Protein AF-A0A9E5N2N9-F1 (afdb_mono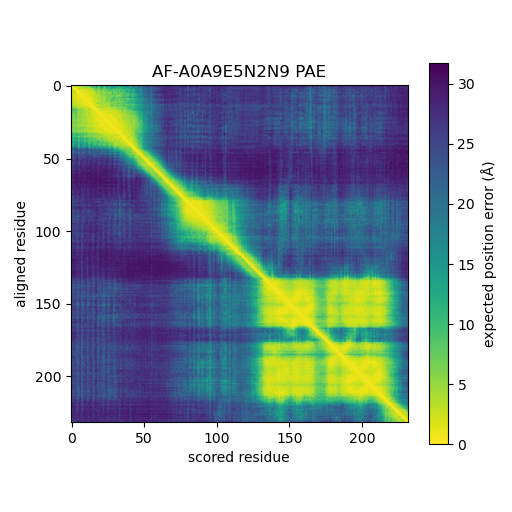mer)

Radius of gyration: 33.13 Å; Cα contacts (8 Å, |Δi|>4): 155; chains: 1; bounding box: 76×87×74 Å

Sequence (232 aa):
MHHQLYRQLTREILANRGKAAFLGMAILVAVYYWIPALGSLFSAENRPATASLDPPSVAAVAAEAGPPAATAATPAANTDWDELMNRIANDPRMRSAAMPDGRPDPFAPLDAMAQPGRMGSEKGQQEAVVTAGQVTPENLGMTLTGTLVGPRVTVVKISGRTYSFPSDETMPASRSRRKLRYQLDQGDFEFEIVSARPGCLVLARGGEEYELSVRLPTFGDHEGIHFLTGSH

Solvent-accessible surface area (backbone atoms only — not comparable to full-atom values): 15550 Å² total; per-residue (Å²): 122,71,72,60,57,56,57,51,50,56,52,52,44,68,74,36,54,70,61,44,53,54,52,52,52,53,51,52,52,50,51,62,69,42,49,69,67,52,52,57,68,73,66,52,86,80,67,83,85,80,84,79,84,80,77,87,85,75,85,81,78,91,70,89,80,69,84,78,76,79,74,73,80,73,73,81,72,82,76,57,62,68,60,52,50,53,51,54,76,67,35,77,86,68,55,79,76,83,76,65,88,90,62,83,67,92,77,59,62,68,81,79,68,71,67,90,76,87,81,78,93,78,85,79,86,74,90,68,86,78,68,91,84,70,88,48,62,62,83,72,65,54,42,38,73,43,53,48,78,44,92,62,42,27,37,38,26,46,66,88,44,79,46,78,45,69,36,64,92,78,60,66,98,85,74,66,79,48,70,47,78,45,82,49,100,91,45,81,44,70,36,27,52,75,48,79,50,83,51,34,38,33,35,31,47,97,90,43,79,45,80,42,58,44,72,71,79,69,90,73,78,67,73,78,82,76,77,79,80,78,84,128

Nearest PDB structures (foldseek):
  2x4j-assembly1_A  TM=4.459E-01  e=4.025E-01  Pyrobaculum spherical virus
  6sjl-assembly1_C  TM=1.292E-01  e=1.125E+00  Escherichia coli

pLDDT: mean 76.9, std 17.07, range [41.59, 97.5]

Secondary structure (DSSP, 8-state):
-HHHHHHHHHHHHHHTHHHHHHHHHHHHHHHHHHHHHHHHHHT-TT-------PPP-PPPP-------------------HHHHHHHHHH-GGGSPPPPPTT---TTS-GGGT------------------TT---TTTTT--EEEEEE-SSEEEEEETTEEEEEE--TT--TTS--EEEEEEETTEEEEEEEEEEETTEEEEEETTEEEEEE-----TT------------

Foldseek 3Di:
DVVVVVVVVVVVCVVCVPVVVVVVVVVVVVCVVCVVVVVVVVVPPPDPDPDDDDDDDDDDDDDDDDDPPPPPPDPDPPPPVVVVVVCLVPDPVNDDDDDPPPDDDPPPDCVVVPDDDDDDDDDDDDDDPDPPDDDACVVVVWAWQFWDQDQFKIWTAIPNDIDIDTRVPPPDQPPQQDWDWDQDPVGIDIWTFNDDDGQWTWIDDPRDIHIHGNPDPPPPPPDDPPPPPDDD

Structure (mmCIF, N/CA/C/O backbone):
data_AF-A0A9E5N2N9-F1
#
_entry.id   AF-A0A9E5N2N9-F1
#
loop_
_atom_site.group_PDB
_atom_site.id
_atom_site.type_symbol
_atom_site.label_atom_id
_atom_site.label_alt_id
_atom_site.label_comp_id
_atom_site.label_asym_id
_atom_site.label_entity_id
_atom_site.label_seq_id
_atom_site.pdbx_PDB_ins_code
_atom_site.Cartn_x
_atom_site.Cartn_y
_atom_site.Cartn_z
_atom_site.occupancy
_atom_site.B_iso_or_equiv
_atom_site.auth_seq_id
_atom_site.auth_comp_id
_atom_site.auth_asym_id
_atom_site.auth_atom_id
_atom_site.pdbx_PDB_model_num
ATOM 1 N N . MET A 1 1 ? -8.587 29.361 -10.464 1.00 58.72 1 MET A N 1
ATOM 2 C CA . MET A 1 1 ? -8.247 28.425 -9.363 1.00 58.72 1 MET A CA 1
ATOM 3 C C . MET A 1 1 ? -7.042 28.848 -8.507 1.00 58.72 1 MET A C 1
ATOM 5 O O . MET A 1 1 ? -7.037 28.521 -7.331 1.00 58.72 1 MET A O 1
ATOM 9 N N . HIS A 1 2 ? -6.075 29.639 -8.994 1.00 67.38 2 HIS A N 1
ATOM 10 C CA . HIS A 1 2 ? -4.907 30.057 -8.187 1.00 67.38 2 HIS A CA 1
ATOM 11 C C . HIS A 1 2 ? -5.211 30.975 -6.981 1.00 67.38 2 HIS A C 1
ATOM 13 O O . HIS A 1 2 ? -4.455 31.001 -6.014 1.00 67.38 2 HIS A O 1
ATOM 19 N N . HIS A 1 3 ? -6.338 31.695 -6.984 1.00 69.88 3 HIS A N 1
ATOM 20 C CA . HIS A 1 3 ? -6.620 32.703 -5.953 1.00 69.88 3 HIS A CA 1
ATOM 21 C C . HIS A 1 3 ? -7.028 32.117 -4.582 1.00 69.88 3 HIS A C 1
ATOM 23 O O . HIS A 1 3 ? -6.861 32.784 -3.557 1.00 69.88 3 HIS A O 1
ATOM 29 N N . GLN A 1 4 ? -7.539 30.878 -4.542 1.00 83.06 4 GLN A N 1
ATOM 30 C CA . GLN A 1 4 ? -7.929 30.201 -3.294 1.00 83.06 4 GLN A CA 1
ATOM 31 C C . GLN A 1 4 ? -6.715 29.645 -2.533 1.00 83.06 4 GLN A C 1
ATOM 33 O O . GLN A 1 4 ? -6.657 29.770 -1.310 1.00 83.06 4 GLN A O 1
ATOM 38 N N . LEU A 1 5 ? -5.707 29.152 -3.259 1.00 84.31 5 LEU A N 1
ATOM 39 C CA . LEU A 1 5 ? -4.432 28.692 -2.696 1.00 84.31 5 LEU A CA 1
ATOM 40 C C . LEU A 1 5 ? -3.690 29.828 -1.979 1.00 84.31 5 LEU A C 1
ATOM 42 O O . LEU A 1 5 ? -3.224 29.653 -0.857 1.00 84.31 5 LEU A O 1
ATOM 46 N N . TYR A 1 6 ? -3.664 31.027 -2.570 1.00 90.25 6 TYR A N 1
ATOM 47 C CA . TYR A 1 6 ? -3.023 32.194 -1.954 1.00 90.25 6 TYR A CA 1
ATOM 48 C C . TYR A 1 6 ? -3.677 32.601 -0.619 1.00 90.25 6 TYR A C 1
ATOM 50 O O . TYR A 1 6 ? -3.000 32.959 0.349 1.00 90.25 6 TYR A O 1
ATOM 58 N N . ARG A 1 7 ? -5.010 32.512 -0.532 1.00 89.25 7 ARG A N 1
ATOM 59 C CA . ARG A 1 7 ? -5.745 32.835 0.701 1.00 89.25 7 ARG A CA 1
ATOM 60 C C . ARG A 1 7 ? -5.541 31.790 1.797 1.00 89.25 7 ARG A C 1
ATOM 62 O O . ARG A 1 7 ? -5.495 32.154 2.968 1.00 89.25 7 ARG A O 1
ATOM 69 N N . GLN A 1 8 ? -5.401 30.516 1.437 1.00 85.62 8 GLN A N 1
ATOM 70 C CA . GLN A 1 8 ? -5.074 29.466 2.405 1.00 85.62 8 GLN A CA 1
ATOM 71 C C . GLN A 1 8 ? -3.641 29.617 2.922 1.00 85.62 8 GLN A C 1
ATOM 73 O O . GLN A 1 8 ? -3.444 29.616 4.136 1.00 85.62 8 GLN A O 1
ATOM 78 N N . LEU A 1 9 ? -2.672 29.885 2.036 1.00 81.06 9 LEU A N 1
ATOM 79 C CA . LEU A 1 9 ? -1.280 30.107 2.439 1.00 81.06 9 LEU A CA 1
ATOM 80 C C . LEU A 1 9 ? -1.141 31.277 3.417 1.00 81.06 9 LEU A C 1
ATOM 82 O O . LEU A 1 9 ? -0.489 31.154 4.449 1.00 81.06 9 LEU A O 1
ATOM 86 N N . THR A 1 10 ? -1.780 32.411 3.124 1.00 87.62 10 THR A N 1
ATOM 87 C CA . THR A 1 10 ? -1.693 33.591 4.000 1.00 87.62 10 THR A CA 1
ATOM 88 C C . THR A 1 10 ? -2.306 33.333 5.380 1.00 87.62 10 THR A C 1
ATOM 90 O O . THR A 1 10 ? -1.752 33.783 6.385 1.00 87.62 10 THR A O 1
ATOM 93 N N . ARG A 1 11 ? -3.389 32.547 5.465 1.00 90.44 11 ARG A N 1
ATOM 94 C CA . ARG A 1 11 ? -3.982 32.137 6.748 1.00 90.44 11 ARG A CA 1
ATOM 95 C C . ARG A 1 11 ? -3.069 31.210 7.547 1.00 90.44 11 ARG A C 1
ATOM 97 O O . ARG A 1 11 ? -2.923 31.402 8.751 1.00 90.44 11 ARG A O 1
ATOM 104 N N . GLU A 1 12 ? -2.437 30.240 6.896 1.00 83.00 12 GLU A N 1
ATOM 105 C CA . GLU A 1 12 ? -1.551 29.286 7.572 1.00 83.00 12 GLU A CA 1
ATOM 106 C C . GLU A 1 12 ? -0.237 29.918 8.041 1.00 83.00 12 GLU A C 1
ATOM 108 O O . GLU A 1 12 ? 0.230 29.608 9.142 1.00 83.00 12 GLU A O 1
ATOM 113 N N . ILE A 1 13 ? 0.316 30.853 7.259 1.00 83.44 13 ILE A N 1
ATOM 114 C CA . ILE A 1 13 ? 1.510 31.629 7.629 1.00 83.44 13 ILE A CA 1
ATOM 115 C C . ILE A 1 13 ? 1.231 32.476 8.878 1.00 83.44 13 ILE A C 1
ATOM 117 O O . ILE A 1 13 ? 2.059 32.528 9.788 1.00 83.44 13 ILE A O 1
ATOM 121 N N . LEU A 1 14 ? 0.048 33.097 8.963 1.00 86.19 14 LEU A N 1
ATOM 122 C CA . LEU A 1 14 ? -0.352 33.877 10.137 1.00 86.19 14 LEU A CA 1
ATOM 123 C C . LEU A 1 14 ? -0.641 33.003 11.364 1.00 86.19 14 LEU A C 1
ATOM 125 O O . LEU A 1 14 ? -0.291 33.400 12.475 1.00 86.19 14 LEU A O 1
ATOM 129 N N . ALA A 1 15 ? -1.234 31.820 11.177 1.00 92.25 15 ALA A N 1
ATOM 130 C CA . ALA A 1 15 ? -1.555 30.901 12.269 1.00 92.25 15 ALA A CA 1
ATOM 131 C C . ALA A 1 15 ? -0.309 30.254 12.906 1.00 92.25 15 ALA A C 1
ATOM 133 O O . ALA A 1 15 ? -0.339 29.894 14.078 1.00 92.25 15 ALA A O 1
ATOM 134 N N . ASN A 1 16 ? 0.798 30.123 12.163 1.00 88.00 16 ASN A N 1
ATOM 135 C CA . ASN A 1 16 ? 2.005 29.421 12.613 1.00 88.00 16 ASN A CA 1
ATOM 136 C C . ASN A 1 16 ? 3.278 30.275 12.478 1.00 88.00 16 ASN A C 1
ATOM 138 O O . ASN A 1 16 ? 4.238 29.883 11.807 1.00 88.00 16 ASN A O 1
ATOM 142 N N . ARG A 1 17 ? 3.325 31.424 13.163 1.00 87.50 17 ARG A N 1
ATOM 143 C CA . ARG A 1 17 ? 4.444 32.390 13.090 1.00 87.50 17 ARG A CA 1
ATOM 144 C C . ARG A 1 17 ? 5.832 31.776 13.325 1.00 87.50 17 ARG A C 1
ATOM 146 O O . ARG A 1 17 ? 6.776 32.129 12.625 1.00 87.50 17 ARG A O 1
ATOM 153 N N . GLY A 1 18 ? 5.956 30.825 14.255 1.00 88.44 18 GLY A N 1
ATOM 154 C CA . GLY A 1 18 ? 7.232 30.152 14.538 1.00 88.44 18 GLY A CA 1
ATOM 155 C C . GLY A 1 18 ? 7.743 29.297 13.371 1.00 88.44 18 GLY A C 1
ATOM 156 O O . GLY A 1 18 ? 8.921 29.350 13.029 1.00 88.44 18 GLY A O 1
ATOM 157 N N . LYS A 1 19 ? 6.846 28.562 12.698 1.00 82.44 19 LYS A N 1
ATOM 158 C CA . LYS A 1 19 ? 7.205 27.757 11.518 1.00 82.44 19 LYS A CA 1
ATOM 159 C C . LYS A 1 19 ? 7.547 28.647 10.327 1.00 82.44 19 LYS A C 1
ATOM 161 O O . LYS A 1 19 ? 8.480 28.334 9.599 1.00 82.44 19 LYS A O 1
ATOM 166 N N . ALA A 1 20 ? 6.833 29.760 10.156 1.00 87.75 20 ALA A N 1
ATOM 167 C CA . ALA A 1 20 ? 7.109 30.726 9.097 1.00 87.75 20 ALA A CA 1
ATOM 168 C C . ALA A 1 20 ? 8.498 31.373 9.245 1.00 87.75 20 ALA A C 1
ATOM 170 O O . ALA A 1 20 ? 9.219 31.481 8.256 1.00 87.75 20 ALA A O 1
ATOM 171 N N . ALA A 1 21 ? 8.905 31.735 10.469 1.00 91.94 21 ALA A N 1
ATOM 172 C CA . ALA A 1 21 ? 10.239 32.278 10.736 1.00 91.94 21 ALA A CA 1
ATOM 173 C C . ALA A 1 21 ? 11.350 31.274 10.389 1.00 91.94 21 ALA A C 1
ATOM 175 O O . ALA A 1 21 ? 12.309 31.620 9.700 1.00 91.94 21 ALA A O 1
ATOM 176 N N . PHE A 1 22 ? 11.183 30.012 10.796 1.00 94.12 22 PHE A N 1
ATOM 177 C CA . PHE A 1 22 ? 12.119 28.945 10.444 1.00 94.12 22 PHE A CA 1
ATOM 178 C C . PHE A 1 22 ? 12.188 28.716 8.927 1.00 94.12 22 PHE A C 1
ATOM 180 O O . PHE A 1 22 ? 13.278 28.625 8.368 1.00 94.12 22 PHE A O 1
ATOM 187 N N . LEU A 1 23 ? 11.036 28.673 8.245 1.00 91.56 23 LEU A N 1
ATOM 188 C CA . LEU A 1 23 ? 10.982 28.484 6.794 1.00 91.56 23 LEU A CA 1
ATOM 189 C C . LEU A 1 23 ? 11.671 29.636 6.049 1.00 91.56 23 LEU A C 1
ATOM 191 O O . LEU A 1 23 ? 12.433 29.396 5.117 1.00 91.56 23 LEU A O 1
ATOM 195 N N . GLY A 1 24 ? 11.439 30.877 6.484 1.00 94.56 24 GLY A N 1
ATOM 196 C CA . GLY A 1 24 ? 12.093 32.058 5.923 1.00 94.56 24 GLY A CA 1
ATOM 197 C C . GLY A 1 24 ? 13.611 32.011 6.090 1.00 94.56 24 GLY A C 1
ATOM 198 O O . GLY A 1 24 ? 14.341 32.263 5.134 1.00 94.56 24 GLY A O 1
ATOM 199 N N . MET A 1 25 ? 14.093 31.610 7.269 1.00 96.62 25 MET A N 1
ATOM 200 C CA . MET A 1 25 ? 15.526 31.446 7.522 1.00 96.62 25 MET A CA 1
ATOM 201 C C . MET A 1 25 ? 16.140 30.330 6.664 1.00 96.62 25 MET A C 1
ATOM 203 O O . MET A 1 25 ? 17.203 30.528 6.081 1.00 96.62 25 MET A O 1
ATOM 207 N N . ALA A 1 26 ? 15.456 29.191 6.521 1.00 95.06 26 ALA A N 1
ATOM 208 C CA . ALA A 1 26 ? 15.907 28.092 5.669 1.00 95.06 26 ALA A CA 1
ATOM 209 C C . ALA A 1 26 ? 16.017 28.510 4.191 1.00 95.06 26 ALA A C 1
ATOM 211 O O . ALA A 1 26 ? 17.005 28.188 3.531 1.00 95.06 26 ALA A O 1
ATOM 212 N N . ILE A 1 27 ? 15.045 29.278 3.684 1.00 96.12 27 ILE A N 1
ATOM 213 C CA . ILE A 1 27 ? 15.086 29.832 2.322 1.00 96.12 27 ILE A CA 1
ATOM 214 C C . ILE A 1 27 ? 16.268 30.792 2.164 1.00 96.12 27 ILE A C 1
ATOM 216 O O . ILE A 1 27 ? 16.970 30.731 1.159 1.00 96.12 27 ILE A O 1
ATOM 220 N N . LEU A 1 28 ? 16.524 31.649 3.152 1.00 97.50 28 LEU A N 1
ATOM 221 C CA . LEU A 1 28 ? 17.617 32.620 3.094 1.00 97.50 28 LEU A CA 1
ATOM 222 C C . LEU A 1 28 ? 18.992 31.932 3.032 1.00 97.50 28 LEU A C 1
ATOM 224 O O . LEU A 1 28 ? 19.840 32.326 2.234 1.00 97.50 28 LEU A O 1
ATOM 228 N N . VAL A 1 29 ? 19.182 30.853 3.799 1.00 96.69 29 VAL A N 1
ATOM 229 C CA . VAL A 1 29 ? 20.391 30.011 3.736 1.00 96.69 29 VAL A CA 1
ATOM 230 C C . VAL A 1 29 ? 20.514 29.316 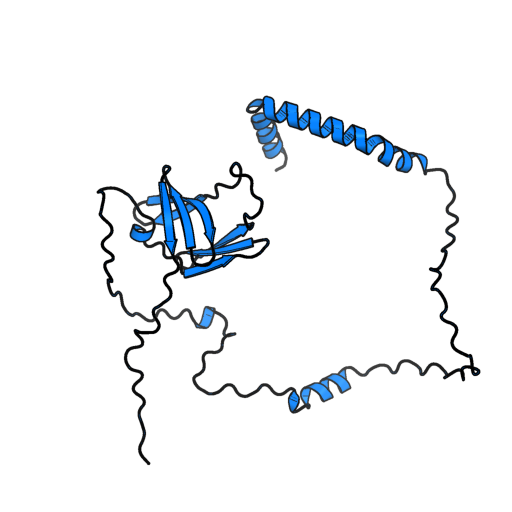2.379 1.00 96.69 29 VAL A C 1
ATOM 232 O O . VAL A 1 29 ? 21.598 29.301 1.795 1.00 96.69 29 VAL A O 1
ATOM 235 N N . ALA A 1 30 ? 19.412 28.777 1.851 1.00 95.75 30 ALA A N 1
ATOM 236 C CA . ALA A 1 30 ? 19.408 28.144 0.536 1.00 95.75 30 ALA A CA 1
ATOM 237 C C . ALA A 1 30 ? 19.800 29.141 -0.566 1.00 95.75 30 ALA A C 1
ATOM 239 O O . ALA A 1 30 ? 20.678 28.845 -1.371 1.00 95.75 30 ALA A O 1
ATOM 240 N N . VAL A 1 31 ? 19.229 30.349 -0.567 1.00 95.38 31 VAL A N 1
ATOM 241 C CA . VAL A 1 31 ? 19.593 31.403 -1.526 1.00 95.38 31 VAL A CA 1
ATOM 242 C C . VAL A 1 31 ? 21.067 31.784 -1.382 1.00 95.38 31 VAL A C 1
ATOM 244 O O . VAL A 1 31 ? 21.771 31.832 -2.386 1.00 95.38 31 VAL A O 1
ATOM 247 N N . TYR A 1 32 ? 21.563 31.985 -0.157 1.00 95.38 32 TYR A N 1
ATOM 248 C CA . TYR A 1 32 ? 22.971 32.315 0.086 1.00 95.38 32 TYR A CA 1
ATOM 249 C C . TYR A 1 32 ? 23.931 31.283 -0.520 1.00 95.38 32 TYR A C 1
ATOM 251 O O . TYR A 1 32 ? 24.899 31.652 -1.181 1.00 95.38 32 TYR A O 1
ATOM 259 N N . TYR A 1 33 ? 23.633 29.992 -0.350 1.00 94.25 33 TYR A N 1
ATOM 260 C CA . TYR A 1 33 ? 24.466 28.916 -0.887 1.00 94.25 33 TYR A CA 1
ATOM 261 C C . TYR A 1 33 ? 24.394 28.802 -2.417 1.00 94.25 33 TYR A C 1
ATOM 263 O O . TYR A 1 33 ? 25.364 28.405 -3.058 1.00 94.25 33 TYR A O 1
ATOM 271 N N . TRP A 1 34 ? 23.259 29.163 -3.019 1.00 90.94 34 TRP A N 1
ATOM 272 C CA . TRP A 1 34 ? 23.051 29.055 -4.464 1.00 90.94 34 TRP A CA 1
ATOM 273 C C . TRP A 1 34 ? 23.528 30.278 -5.263 1.00 90.94 34 TRP A C 1
ATOM 275 O O . TRP A 1 34 ? 23.790 30.145 -6.458 1.00 90.94 34 TRP A O 1
ATOM 285 N N . ILE A 1 35 ? 23.701 31.450 -4.637 1.00 90.62 35 ILE A N 1
ATOM 286 C CA . ILE A 1 35 ? 24.181 32.672 -5.315 1.00 90.62 35 ILE A CA 1
ATOM 287 C C . ILE A 1 35 ? 25.503 32.457 -6.089 1.00 90.62 35 ILE A C 1
ATOM 289 O O . ILE A 1 35 ? 25.552 32.837 -7.261 1.00 90.62 35 ILE A O 1
ATOM 293 N N . PRO A 1 36 ? 26.557 31.823 -5.531 1.00 85.75 36 PRO A N 1
ATOM 294 C CA . PRO A 1 36 ? 27.811 31.596 -6.259 1.00 85.75 36 PRO A CA 1
ATOM 295 C C . PRO A 1 36 ? 27.645 30.686 -7.482 1.00 85.75 36 PRO A C 1
ATOM 297 O O . PRO A 1 36 ? 28.278 30.911 -8.511 1.00 85.75 36 PRO A O 1
ATOM 300 N N . ALA A 1 37 ? 26.770 29.680 -7.387 1.00 84.50 37 ALA A N 1
ATOM 301 C CA . ALA A 1 37 ? 26.495 28.747 -8.477 1.00 84.50 37 ALA A CA 1
ATOM 302 C C . ALA A 1 37 ? 25.729 29.418 -9.628 1.00 84.50 37 ALA A C 1
ATOM 304 O O . ALA A 1 37 ? 25.966 29.114 -10.792 1.00 84.50 37 ALA A O 1
ATOM 305 N N . LEU A 1 38 ? 24.842 30.362 -9.309 1.00 84.62 38 LEU A N 1
ATOM 306 C CA . LEU A 1 38 ? 24.113 31.143 -10.308 1.00 84.62 38 LEU A CA 1
ATOM 307 C C . LEU A 1 38 ? 24.983 32.245 -10.932 1.00 84.62 38 LEU A C 1
ATOM 309 O O . LEU A 1 38 ? 24.795 32.582 -12.097 1.00 84.62 38 LEU A O 1
ATOM 313 N N . GLY A 1 39 ? 25.975 32.772 -10.208 1.00 81.12 39 GLY A N 1
ATOM 314 C CA . GLY A 1 39 ? 26.880 33.810 -10.714 1.00 81.12 39 GLY A CA 1
ATOM 315 C C . GLY A 1 39 ? 27.709 33.389 -11.937 1.00 81.12 39 GLY A C 1
ATOM 316 O O . GLY A 1 39 ? 28.010 34.224 -12.794 1.00 81.12 39 GLY A O 1
ATOM 317 N N . SER A 1 40 ? 28.041 32.100 -12.068 1.00 77.31 40 SER A N 1
ATOM 318 C CA . SER A 1 40 ? 28.771 31.581 -13.234 1.00 77.31 40 SER A CA 1
ATOM 319 C C . SER A 1 40 ? 27.896 31.473 -14.487 1.00 77.31 40 SER A C 1
ATOM 321 O O . SER A 1 40 ? 28.399 31.680 -15.590 1.00 77.31 40 SER A O 1
ATOM 323 N N . LEU A 1 41 ? 26.591 31.227 -14.326 1.00 77.50 41 LEU A N 1
ATOM 324 C CA . LEU A 1 41 ? 25.630 31.141 -15.431 1.00 77.50 41 LEU A CA 1
ATOM 325 C C . LEU A 1 41 ? 25.395 32.503 -16.093 1.00 77.50 41 LEU A C 1
ATOM 327 O O . LEU A 1 41 ? 25.310 32.577 -17.313 1.00 77.50 41 LEU A O 1
ATOM 331 N N . PHE A 1 42 ? 25.373 33.587 -15.313 1.00 75.38 42 PHE A N 1
ATOM 332 C CA . PHE A 1 42 ? 25.220 34.945 -15.852 1.00 75.38 42 PHE A CA 1
ATOM 333 C C . PHE A 1 42 ? 26.544 35.585 -16.306 1.00 75.38 42 PHE A C 1
ATOM 335 O O . PHE A 1 42 ? 26.527 36.599 -16.996 1.00 75.38 42 PHE A O 1
ATOM 342 N N . SER A 1 43 ? 27.699 34.994 -15.970 1.00 67.50 43 SER A N 1
ATOM 343 C CA . SER A 1 43 ? 29.017 35.464 -16.438 1.00 67.50 43 SER A CA 1
ATOM 344 C C . SER A 1 43 ? 29.439 34.862 -17.789 1.00 67.50 43 SER A C 1
ATOM 346 O O . SER A 1 43 ? 30.505 35.198 -18.306 1.00 67.50 43 SER A O 1
ATOM 348 N N . ALA A 1 44 ? 28.637 33.963 -18.371 1.00 58.94 44 ALA A N 1
ATOM 349 C CA . ALA A 1 44 ? 29.010 33.185 -19.554 1.00 58.94 44 ALA A CA 1
ATOM 350 C C . ALA A 1 44 ? 28.662 33.834 -20.910 1.00 58.94 44 ALA A C 1
ATOM 352 O O . ALA A 1 44 ? 28.992 33.266 -21.949 1.00 58.94 44 ALA A O 1
ATOM 353 N N . GLU A 1 45 ? 28.060 35.026 -20.941 1.00 59.84 45 GLU A N 1
ATOM 354 C CA . GLU A 1 45 ? 27.511 35.620 -22.175 1.00 59.84 45 GLU A CA 1
ATOM 355 C C . GLU A 1 45 ? 28.558 36.146 -23.185 1.00 59.84 45 GLU A C 1
ATOM 357 O O . GLU A 1 45 ? 28.196 36.740 -24.191 1.00 59.84 45 GLU A O 1
ATOM 362 N N . ASN A 1 46 ? 29.863 35.921 -22.983 1.00 60.00 46 ASN A N 1
ATOM 363 C CA . ASN A 1 46 ? 30.895 36.379 -23.931 1.00 60.00 46 ASN A CA 1
ATOM 364 C C . ASN A 1 46 ? 32.015 35.369 -24.227 1.00 60.00 46 ASN A C 1
ATOM 366 O O . ASN A 1 46 ? 33.094 35.764 -24.675 1.00 60.00 46 ASN A O 1
ATOM 370 N N . ARG A 1 47 ? 31.805 34.062 -24.013 1.00 54.69 47 ARG A N 1
ATOM 371 C CA . ARG A 1 47 ? 32.825 33.058 -24.364 1.00 54.69 47 ARG A CA 1
ATOM 372 C C . ARG A 1 47 ? 32.455 32.325 -25.664 1.00 54.69 47 ARG A C 1
ATOM 374 O O . ARG A 1 47 ? 31.532 31.514 -25.637 1.00 54.69 47 ARG A O 1
ATOM 381 N N . PRO A 1 48 ? 33.142 32.577 -26.799 1.00 59.22 48 PRO A N 1
ATOM 382 C CA . PRO A 1 48 ? 32.886 31.842 -28.033 1.00 59.22 48 PRO A CA 1
ATOM 383 C C . PRO A 1 48 ? 33.184 30.352 -27.825 1.00 59.22 48 PRO A C 1
ATOM 385 O O . PRO A 1 48 ? 34.237 29.977 -27.307 1.00 59.22 48 PRO A O 1
ATOM 388 N N . ALA A 1 49 ? 32.220 29.513 -28.197 1.00 57.69 49 ALA A N 1
ATOM 389 C CA . ALA A 1 49 ? 32.253 28.072 -28.011 1.00 57.69 49 ALA A CA 1
ATOM 390 C C . ALA A 1 49 ? 33.213 27.400 -29.007 1.00 57.69 49 ALA A C 1
ATOM 392 O O . ALA A 1 49 ? 32.841 27.093 -30.136 1.00 57.69 49 ALA A O 1
ATOM 393 N N . THR A 1 50 ? 34.443 27.123 -28.580 1.00 55.59 50 THR A N 1
ATOM 394 C CA . THR A 1 50 ? 35.302 26.109 -29.202 1.00 55.59 50 THR A CA 1
ATOM 395 C C . THR A 1 50 ? 35.165 24.805 -28.420 1.00 55.59 50 THR A C 1
ATOM 397 O O . THR A 1 50 ? 35.818 24.587 -27.402 1.00 55.59 50 THR A O 1
ATOM 400 N N . ALA A 1 51 ? 34.259 23.942 -28.878 1.00 54.81 51 ALA A N 1
ATOM 401 C CA . ALA A 1 51 ? 34.088 22.594 -28.352 1.00 54.81 51 ALA A CA 1
ATOM 402 C C . ALA A 1 51 ? 35.152 21.660 -28.955 1.00 54.81 51 ALA A C 1
ATOM 404 O O . ALA A 1 51 ? 34.978 21.157 -30.062 1.00 54.81 51 ALA A O 1
ATOM 405 N N . SER A 1 52 ? 36.243 21.417 -28.225 1.00 53.66 52 SER A N 1
ATOM 406 C CA . SER A 1 52 ? 37.077 20.232 -28.450 1.00 53.66 52 SER A CA 1
ATOM 407 C C . SER A 1 52 ? 36.506 19.083 -27.625 1.00 53.66 52 SER A C 1
ATOM 409 O O . SER A 1 52 ? 36.573 19.096 -26.398 1.00 53.66 52 SER A O 1
ATOM 411 N N . LEU A 1 53 ? 35.900 18.115 -28.312 1.00 54.66 53 LEU A N 1
ATOM 412 C CA . LEU A 1 53 ? 35.530 16.818 -27.754 1.00 54.66 53 LEU A CA 1
ATOM 413 C C . LEU A 1 53 ? 36.806 15.993 -27.579 1.00 54.66 53 LEU A C 1
ATOM 415 O O . LEU A 1 53 ? 37.362 15.501 -28.558 1.00 54.66 53 LEU A O 1
ATOM 419 N N . ASP A 1 54 ? 37.262 15.868 -26.338 1.00 53.78 54 ASP A N 1
ATOM 420 C CA . ASP A 1 54 ? 38.343 14.959 -25.963 1.00 53.78 54 ASP A CA 1
ATOM 421 C C . ASP A 1 54 ? 37.749 13.541 -25.806 1.00 53.78 54 ASP A C 1
ATOM 423 O O . ASP A 1 54 ? 36.836 13.354 -24.991 1.00 53.78 54 ASP A O 1
ATOM 427 N N . PRO A 1 55 ? 38.163 12.539 -26.603 1.00 62.47 55 PRO A N 1
ATOM 428 C CA . PRO A 1 55 ? 37.665 11.176 -26.458 1.00 62.47 55 PRO A CA 1
ATOM 429 C C . PRO A 1 55 ? 38.271 10.489 -25.218 1.00 62.47 55 PRO A C 1
ATOM 431 O O . PRO A 1 55 ? 39.425 10.739 -24.863 1.00 62.47 55 PRO A O 1
ATOM 434 N N . PRO A 1 56 ? 37.529 9.582 -24.553 1.00 62.28 56 PRO A N 1
ATOM 435 C CA . PRO A 1 56 ? 38.020 8.879 -23.375 1.00 62.28 56 PRO A CA 1
ATOM 436 C C . PRO A 1 56 ? 39.193 7.951 -23.726 1.00 62.28 56 PRO A C 1
ATOM 438 O O . PRO A 1 56 ? 39.069 7.026 -24.530 1.00 62.28 56 PRO A O 1
ATOM 441 N N . SER A 1 57 ? 40.329 8.196 -23.073 1.00 59.03 57 SER A N 1
ATOM 442 C CA . SER A 1 57 ? 41.521 7.348 -23.083 1.00 59.03 57 SER A CA 1
ATOM 443 C C . SER A 1 57 ? 41.225 6.016 -22.385 1.00 59.03 57 SER A C 1
ATOM 445 O O . SER A 1 57 ? 41.173 5.933 -21.157 1.00 59.03 57 SER A O 1
ATOM 447 N N . VAL A 1 58 ? 40.992 4.967 -23.173 1.00 57.28 58 VAL A N 1
ATOM 448 C CA . VAL A 1 58 ? 40.986 3.579 -22.700 1.00 57.28 58 VAL A CA 1
ATOM 449 C C . VAL A 1 58 ? 42.416 3.045 -22.720 1.00 57.28 58 VAL A C 1
ATOM 451 O O . VAL A 1 58 ? 43.074 3.017 -23.758 1.00 57.28 58 VAL A O 1
ATOM 454 N N . ALA A 1 59 ? 42.902 2.640 -21.547 1.00 54.97 59 ALA A N 1
ATOM 455 C CA . ALA A 1 59 ? 44.220 2.052 -21.360 1.00 54.97 59 ALA A CA 1
ATOM 456 C C . ALA A 1 59 ? 44.360 0.755 -22.176 1.00 54.97 59 ALA A C 1
ATOM 458 O O . ALA A 1 59 ? 43.613 -0.206 -21.985 1.00 54.97 59 ALA A O 1
ATOM 459 N N . ALA A 1 60 ? 45.331 0.746 -23.088 1.00 50.78 60 ALA A N 1
ATOM 460 C CA . ALA A 1 60 ? 45.670 -0.386 -23.933 1.00 50.78 60 ALA A CA 1
ATOM 461 C C . ALA A 1 60 ? 46.392 -1.478 -23.127 1.00 50.78 60 ALA A C 1
ATOM 463 O O . ALA A 1 60 ? 47.486 -1.262 -22.604 1.00 50.78 60 AL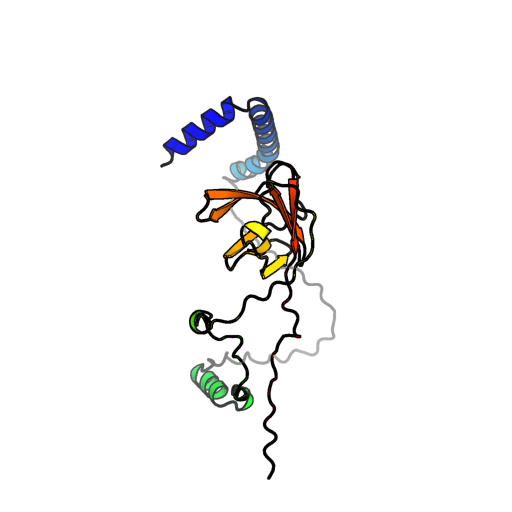A A O 1
ATOM 464 N N . VAL A 1 61 ? 45.799 -2.671 -23.074 1.00 57.00 61 VAL A N 1
ATOM 465 C CA . VAL A 1 61 ? 46.516 -3.913 -22.765 1.00 57.00 61 VAL A CA 1
ATOM 466 C C . VAL A 1 61 ? 47.170 -4.374 -24.065 1.00 57.00 61 VAL A C 1
ATOM 468 O O . VAL A 1 61 ? 46.485 -4.631 -25.053 1.00 57.00 61 VAL A O 1
ATOM 471 N N . ALA A 1 62 ? 48.500 -4.423 -24.075 1.00 54.19 62 ALA A N 1
ATOM 472 C CA . ALA A 1 62 ? 49.287 -4.885 -25.209 1.00 54.19 62 ALA A CA 1
ATOM 473 C C . ALA A 1 62 ? 49.076 -6.393 -25.420 1.00 54.19 62 ALA A C 1
ATOM 475 O O . ALA A 1 62 ? 49.578 -7.209 -24.649 1.00 54.19 62 ALA A O 1
ATOM 476 N N . ALA A 1 63 ? 48.335 -6.746 -26.470 1.00 53.00 63 ALA A N 1
ATOM 477 C CA . ALA A 1 63 ? 48.327 -8.076 -27.059 1.00 53.00 63 ALA A CA 1
ATOM 478 C C . ALA A 1 63 ? 48.913 -7.981 -28.474 1.00 53.00 63 ALA A C 1
ATOM 480 O O . ALA A 1 63 ? 48.563 -7.101 -29.260 1.00 53.00 63 ALA A O 1
ATOM 481 N N . GLU A 1 64 ? 49.862 -8.870 -28.728 1.00 52.19 64 GLU A N 1
ATOM 482 C CA . GLU A 1 64 ? 50.710 -9.004 -29.906 1.00 52.19 64 GLU A CA 1
ATOM 483 C C . GLU A 1 64 ? 49.897 -9.008 -31.213 1.00 52.19 64 GLU A C 1
ATOM 485 O O . GLU A 1 64 ? 49.057 -9.874 -31.461 1.00 52.19 64 GLU A O 1
ATOM 490 N N . ALA A 1 65 ? 50.127 -7.981 -32.033 1.00 46.12 65 ALA A N 1
ATOM 491 C CA . ALA A 1 65 ? 49.413 -7.726 -33.273 1.00 46.12 65 ALA A CA 1
ATOM 492 C C . ALA A 1 65 ? 49.998 -8.556 -34.427 1.00 46.12 65 ALA A C 1
ATOM 494 O O . ALA A 1 65 ? 50.977 -8.164 -35.061 1.00 46.12 65 ALA A O 1
ATOM 495 N N . GLY A 1 66 ? 49.347 -9.674 -34.752 1.00 65.69 66 GLY A N 1
ATOM 496 C CA . GLY A 1 66 ? 49.279 -10.117 -36.145 1.00 65.69 66 GLY A CA 1
ATOM 497 C C . GLY A 1 66 ? 48.427 -9.119 -36.946 1.00 65.69 66 GLY A C 1
ATOM 498 O O . GLY A 1 66 ? 47.484 -8.558 -36.379 1.00 65.69 66 GLY A O 1
ATOM 499 N N . PRO A 1 67 ? 48.736 -8.844 -38.228 1.00 60.62 67 PRO A N 1
ATOM 500 C CA . PRO A 1 67 ? 47.990 -7.871 -39.020 1.00 60.62 67 PRO A CA 1
ATOM 501 C C . PRO A 1 67 ? 46.503 -8.259 -39.034 1.00 60.62 67 PRO A C 1
ATOM 503 O O . PRO A 1 67 ? 46.180 -9.372 -39.460 1.00 60.62 67 PRO A O 1
ATOM 506 N N . PRO A 1 68 ? 45.590 -7.390 -38.560 1.00 59.62 68 PRO A N 1
ATOM 507 C CA . PRO A 1 68 ? 44.171 -7.683 -38.614 1.00 59.62 68 PRO A CA 1
ATOM 508 C C . PRO A 1 68 ? 43.777 -7.730 -40.087 1.00 59.62 68 PRO A C 1
ATOM 510 O O . PRO A 1 68 ? 43.793 -6.714 -40.783 1.00 59.62 68 PRO A O 1
ATOM 513 N N . ALA A 1 69 ? 43.457 -8.927 -40.578 1.00 62.75 69 ALA A N 1
ATOM 514 C CA . ALA A 1 69 ? 42.767 -9.071 -41.844 1.00 62.75 69 ALA A CA 1
ATOM 515 C C . ALA A 1 69 ? 41.493 -8.229 -41.737 1.00 62.75 69 ALA A C 1
ATOM 517 O O . ALA A 1 69 ? 40.641 -8.491 -40.889 1.00 62.75 69 ALA A O 1
ATOM 518 N N . ALA A 1 70 ? 41.417 -7.168 -42.539 1.00 56.75 70 ALA A N 1
ATOM 519 C CA . ALA A 1 70 ? 40.258 -6.302 -42.624 1.00 56.75 70 ALA A CA 1
ATOM 520 C C . ALA A 1 70 ? 39.085 -7.135 -43.151 1.00 56.75 70 ALA A C 1
ATOM 522 O O . ALA A 1 70 ? 38.890 -7.270 -44.358 1.00 56.75 70 ALA A O 1
ATOM 523 N N . THR A 1 71 ? 38.336 -7.750 -42.239 1.00 62.22 71 THR A N 1
ATOM 524 C CA . THR A 1 71 ? 37.075 -8.407 -42.551 1.00 62.22 71 THR A CA 1
ATOM 525 C C . THR A 1 71 ? 36.149 -7.306 -43.039 1.00 62.22 71 THR A C 1
ATOM 527 O O . THR A 1 71 ? 35.718 -6.458 -42.257 1.00 62.22 71 THR A O 1
ATOM 530 N N . ALA A 1 72 ? 35.935 -7.255 -44.355 1.00 64.88 72 ALA A N 1
ATOM 531 C CA . ALA A 1 72 ? 35.024 -6.316 -44.983 1.00 64.88 72 ALA A CA 1
ATOM 532 C C . ALA A 1 72 ? 33.701 -6.330 -44.211 1.00 64.88 72 ALA A C 1
ATOM 534 O O . ALA A 1 72 ? 33.139 -7.399 -43.971 1.00 64.88 72 ALA A O 1
ATOM 535 N N . ALA A 1 73 ? 33.255 -5.152 -43.773 1.00 62.81 73 ALA A N 1
ATOM 536 C CA . ALA A 1 73 ? 32.010 -4.991 -43.044 1.00 62.81 73 ALA A CA 1
ATOM 537 C C . ALA A 1 73 ? 30.871 -5.567 -43.892 1.00 62.81 73 ALA A C 1
ATOM 539 O O . ALA A 1 73 ? 30.474 -4.978 -44.899 1.00 62.81 73 ALA A O 1
ATOM 540 N N . THR A 1 74 ? 30.387 -6.748 -43.507 1.00 69.25 74 THR A N 1
ATOM 541 C CA . THR A 1 74 ? 29.211 -7.362 -44.114 1.00 69.25 74 THR A CA 1
ATOM 542 C C . THR A 1 74 ? 28.068 -6.358 -43.979 1.00 69.25 74 THR A C 1
ATOM 544 O O . THR A 1 74 ? 27.794 -5.925 -42.854 1.00 69.25 74 THR A O 1
ATOM 547 N N . PRO A 1 75 ? 27.428 -5.932 -45.083 1.00 66.06 75 PRO A N 1
ATOM 548 C CA . PRO A 1 75 ? 26.316 -4.998 -45.003 1.00 66.06 75 PRO A CA 1
ATOM 549 C C . PRO A 1 75 ? 25.254 -5.596 -44.083 1.00 66.06 75 PRO A C 1
ATOM 551 O O . PRO A 1 75 ? 24.941 -6.782 -44.194 1.00 66.06 75 PRO A O 1
ATOM 554 N N . ALA A 1 76 ? 24.753 -4.787 -43.147 1.00 67.38 76 ALA A N 1
ATOM 555 C CA . ALA A 1 76 ? 23.693 -5.185 -42.235 1.00 67.38 76 ALA A CA 1
ATOM 556 C C . ALA A 1 76 ? 22.517 -5.700 -43.071 1.00 67.38 76 ALA A C 1
ATOM 558 O O . ALA A 1 76 ? 21.846 -4.924 -43.753 1.00 67.38 76 ALA A O 1
ATOM 559 N N . ALA A 1 77 ? 22.336 -7.022 -43.086 1.00 74.38 77 ALA A N 1
ATOM 560 C CA . ALA A 1 77 ? 21.213 -7.642 -43.756 1.00 74.38 77 ALA A CA 1
ATOM 561 C C . ALA A 1 77 ? 19.952 -7.037 -43.144 1.00 74.38 77 ALA A C 1
ATOM 563 O O . ALA A 1 77 ? 19.799 -7.024 -41.922 1.00 74.38 77 ALA A O 1
ATOM 564 N N . ASN A 1 78 ? 19.097 -6.473 -43.992 1.00 78.06 78 ASN A N 1
ATOM 565 C CA . ASN A 1 78 ? 17.801 -5.975 -43.571 1.00 78.06 78 ASN A CA 1
ATOM 566 C C . ASN A 1 78 ? 17.049 -7.185 -43.009 1.00 78.06 78 ASN A C 1
ATOM 568 O O . ASN A 1 78 ? 16.678 -8.079 -43.768 1.00 78.06 78 ASN A O 1
ATOM 572 N N . THR A 1 79 ? 16.943 -7.278 -41.684 1.00 81.12 79 THR A N 1
ATOM 573 C CA . THR A 1 79 ? 16.272 -8.404 -41.040 1.00 81.12 79 THR A CA 1
ATOM 574 C C . THR A 1 79 ? 14.809 -8.355 -41.441 1.00 81.12 79 THR A C 1
ATOM 576 O O . THR A 1 79 ? 14.095 -7.422 -41.073 1.00 81.12 79 THR A O 1
ATOM 579 N N . ASP A 1 80 ? 14.380 -9.350 -42.210 1.00 91.50 80 ASP A N 1
ATOM 580 C CA . ASP A 1 80 ? 12.986 -9.515 -42.580 1.00 91.50 80 ASP A CA 1
ATOM 581 C C . ASP A 1 80 ? 12.199 -9.961 -41.340 1.00 91.50 80 ASP A C 1
ATOM 583 O O . ASP A 1 80 ? 12.252 -11.115 -40.900 1.00 91.50 80 ASP A O 1
ATOM 587 N N . TRP A 1 81 ? 11.529 -8.995 -40.714 1.00 91.50 81 TRP A N 1
ATOM 588 C CA . TRP A 1 81 ? 10.736 -9.219 -39.511 1.00 91.50 81 TRP A CA 1
ATOM 589 C C . TRP A 1 81 ? 9.597 -10.211 -39.750 1.00 91.50 81 TRP A C 1
ATOM 591 O O . TRP A 1 81 ? 9.242 -10.937 -38.818 1.00 91.50 81 TRP A O 1
ATOM 601 N N . ASP A 1 82 ? 9.077 -10.306 -40.977 1.00 94.38 82 ASP A N 1
ATOM 602 C CA . ASP A 1 82 ? 8.003 -11.240 -41.312 1.00 94.38 82 ASP A CA 1
ATOM 603 C C . ASP A 1 82 ? 8.516 -12.687 -41.298 1.00 94.38 82 ASP A C 1
ATOM 605 O O . ASP A 1 82 ? 7.849 -13.593 -40.787 1.00 94.38 82 ASP A O 1
ATOM 609 N N . GLU A 1 83 ? 9.747 -12.916 -41.767 1.00 94.38 83 GLU A N 1
ATOM 610 C CA . GLU A 1 83 ? 10.389 -14.230 -41.680 1.00 94.38 83 GLU A CA 1
ATOM 611 C C . GLU A 1 83 ? 10.673 -14.619 -40.220 1.00 94.38 83 GLU A C 1
ATOM 613 O O . GLU A 1 83 ? 10.437 -15.763 -39.817 1.00 94.38 83 GLU A O 1
ATOM 618 N N . LEU A 1 84 ? 11.119 -13.667 -39.393 1.00 93.88 84 LEU A N 1
ATOM 619 C CA . LEU A 1 84 ? 11.354 -13.907 -37.968 1.00 93.88 84 LEU A CA 1
ATOM 620 C C . LEU A 1 84 ? 10.056 -14.257 -37.228 1.00 93.88 84 LEU A C 1
ATOM 622 O O . LEU A 1 84 ? 10.037 -15.207 -36.445 1.00 93.88 84 LEU A O 1
ATOM 626 N N . MET A 1 85 ? 8.966 -13.532 -37.493 1.00 95.25 85 MET A N 1
ATO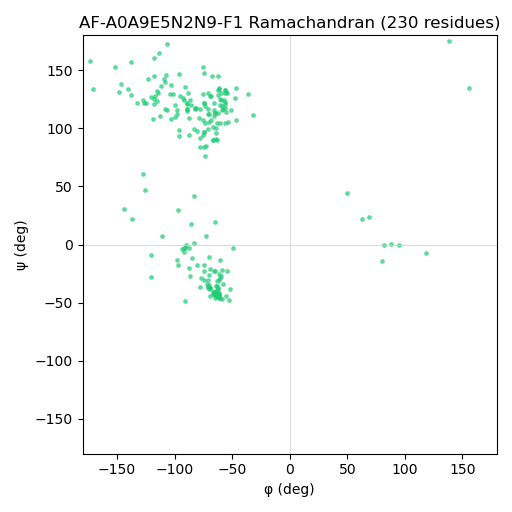M 627 C CA . MET A 1 85 ? 7.665 -13.808 -36.877 1.00 95.25 85 MET A CA 1
ATOM 628 C C . MET A 1 85 ? 7.123 -15.172 -37.298 1.00 95.25 85 MET A C 1
ATOM 630 O O . MET A 1 85 ? 6.644 -15.925 -36.450 1.00 95.25 85 MET A O 1
ATOM 634 N N . ASN A 1 86 ? 7.288 -15.550 -38.569 1.00 96.12 86 ASN A N 1
ATOM 635 C CA . ASN A 1 86 ? 6.949 -16.894 -39.031 1.00 96.12 86 ASN A CA 1
ATOM 636 C C . ASN A 1 86 ? 7.792 -17.976 -38.343 1.00 96.12 86 ASN A C 1
ATOM 638 O O . ASN A 1 86 ? 7.262 -19.037 -38.013 1.00 96.12 86 ASN A O 1
ATOM 642 N N . ARG A 1 87 ? 9.080 -17.730 -38.072 1.00 94.69 87 ARG A N 1
ATOM 643 C CA . ARG A 1 87 ? 9.913 -18.671 -37.303 1.00 94.69 87 ARG A CA 1
ATOM 644 C C . ARG A 1 87 ? 9.435 -18.811 -35.858 1.00 94.69 87 ARG A C 1
ATOM 646 O O . ARG A 1 87 ? 9.348 -19.935 -35.380 1.00 94.69 87 ARG A O 1
ATOM 653 N N . ILE A 1 88 ? 9.076 -17.710 -35.193 1.00 94.81 88 ILE A N 1
ATOM 654 C CA . ILE A 1 88 ? 8.563 -17.732 -33.811 1.00 94.81 88 ILE A CA 1
ATOM 655 C C . ILE A 1 88 ? 7.214 -18.460 -33.743 1.00 94.81 88 ILE A C 1
ATOM 657 O O . ILE A 1 88 ? 7.027 -19.323 -32.889 1.00 94.81 88 ILE A O 1
ATOM 661 N N . ALA A 1 89 ? 6.291 -18.160 -34.661 1.00 95.31 89 ALA A N 1
ATOM 662 C CA . ALA A 1 89 ? 4.962 -18.770 -34.691 1.00 95.31 89 ALA A CA 1
ATOM 663 C C . ALA A 1 89 ? 5.006 -20.289 -34.934 1.00 95.31 89 ALA A C 1
ATOM 665 O O . ALA A 1 89 ? 4.156 -21.028 -34.433 1.00 95.31 89 ALA A O 1
ATOM 666 N N . ASN A 1 90 ? 6.003 -20.757 -35.688 1.00 95.75 90 ASN A N 1
ATOM 667 C CA . ASN A 1 90 ? 6.174 -22.171 -36.007 1.00 95.75 90 ASN A CA 1
ATOM 668 C C . ASN A 1 90 ? 7.110 -22.919 -35.043 1.00 95.75 90 ASN A C 1
ATOM 670 O O . ASN A 1 90 ? 7.237 -24.137 -35.177 1.00 95.75 90 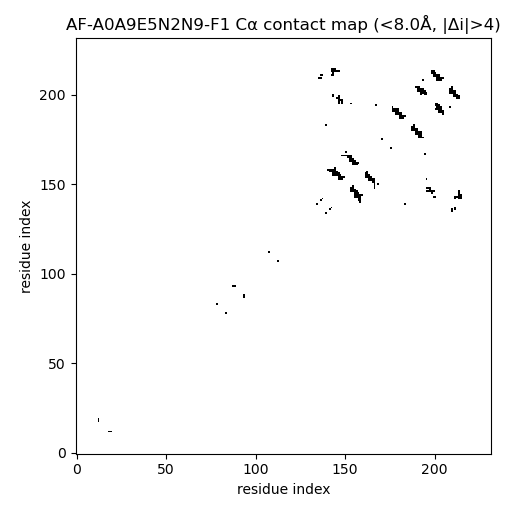ASN A O 1
ATOM 674 N N . ASP A 1 91 ? 7.742 -22.248 -34.073 1.00 96.69 91 ASP A N 1
ATOM 675 C CA . ASP A 1 91 ? 8.624 -22.907 -33.106 1.00 96.69 91 ASP A CA 1
ATOM 676 C C . ASP A 1 91 ? 7.800 -23.768 -32.120 1.00 96.69 91 ASP A C 1
ATOM 678 O O . ASP A 1 91 ? 7.015 -23.233 -31.327 1.00 96.69 91 ASP A O 1
ATOM 682 N N . PRO A 1 92 ? 7.978 -25.106 -32.097 1.00 94.00 92 PRO A N 1
ATOM 683 C CA . PRO A 1 92 ? 7.268 -25.984 -31.169 1.00 94.00 92 PRO A CA 1
ATOM 684 C C . PRO A 1 92 ? 7.534 -25.650 -29.699 1.00 94.00 92 PRO A C 1
ATOM 686 O O . PRO A 1 92 ? 6.681 -25.911 -28.853 1.00 94.00 92 PRO A O 1
ATOM 689 N N . ARG A 1 93 ? 8.699 -25.068 -29.385 1.00 92.81 93 ARG A N 1
ATOM 690 C CA . ARG A 1 93 ? 9.086 -24.676 -28.021 1.00 92.81 93 ARG A CA 1
ATOM 691 C C . ARG A 1 93 ? 8.359 -23.426 -27.540 1.00 92.81 93 ARG A C 1
ATOM 693 O O . ARG A 1 93 ? 8.329 -23.178 -26.339 1.00 92.81 93 ARG A O 1
ATOM 700 N N . MET A 1 94 ? 7.778 -22.654 -28.457 1.00 92.12 94 MET A N 1
ATOM 701 C CA . MET A 1 94 ? 6.995 -21.460 -28.139 1.00 92.12 94 MET A CA 1
ATOM 702 C C . MET A 1 94 ? 5.505 -21.759 -27.949 1.00 92.12 94 MET A C 1
ATOM 704 O O . MET A 1 94 ? 4.744 -20.863 -27.585 1.00 92.12 94 MET A O 1
ATOM 708 N N . ARG A 1 95 ? 5.069 -23.013 -28.140 1.00 90.38 95 ARG A N 1
ATOM 709 C CA . ARG A 1 95 ? 3.690 -23.412 -27.845 1.00 90.38 95 ARG A CA 1
ATOM 710 C C . ARG A 1 95 ? 3.452 -23.408 -26.339 1.00 90.38 95 ARG A C 1
ATOM 712 O O . ARG A 1 95 ? 4.183 -24.045 -25.582 1.00 90.38 95 ARG A O 1
ATOM 719 N N . SER A 1 96 ? 2.402 -22.713 -25.911 1.00 85.19 96 SER A N 1
ATOM 720 C CA . SER A 1 96 ? 1.934 -22.737 -24.528 1.00 85.19 96 SER A CA 1
ATOM 721 C C . SER A 1 96 ? 1.633 -24.177 -24.112 1.00 85.19 96 SER A C 1
ATOM 723 O O . SER A 1 96 ? 0.978 -24.917 -24.849 1.00 85.19 96 SER A O 1
ATOM 725 N N . ALA A 1 97 ? 2.111 -24.587 -22.939 1.00 85.94 97 ALA A N 1
ATOM 726 C CA . ALA A 1 97 ? 1.728 -25.874 -22.380 1.00 85.94 97 ALA A CA 1
ATOM 727 C C . ALA A 1 97 ? 0.210 -25.888 -22.147 1.00 85.94 97 ALA A C 1
ATOM 729 O O . ALA A 1 97 ? -0.341 -24.920 -21.618 1.00 85.94 97 ALA A O 1
ATOM 730 N N . ALA A 1 98 ? -0.459 -26.975 -22.541 1.00 85.44 98 ALA A N 1
ATOM 731 C CA . ALA A 1 98 ? -1.867 -27.162 -22.218 1.00 85.44 98 ALA A CA 1
ATOM 732 C C . ALA A 1 98 ? -2.021 -27.156 -20.693 1.00 85.44 98 ALA A C 1
ATOM 734 O O . ALA A 1 98 ? -1.346 -27.910 -19.986 1.00 85.44 98 ALA A O 1
ATOM 735 N N . MET A 1 99 ? -2.870 -26.266 -20.184 1.00 81.06 99 MET A N 1
ATOM 736 C CA . MET A 1 99 ? -3.168 -26.224 -18.762 1.00 81.06 99 MET A CA 1
ATOM 737 C C . MET A 1 99 ? -4.021 -27.454 -18.422 1.00 81.06 99 MET A C 1
ATOM 739 O O . MET A 1 99 ? -4.976 -27.724 -19.147 1.00 81.06 99 MET A O 1
ATOM 743 N N . PRO A 1 100 ? -3.676 -28.236 -17.385 1.00 82.88 100 PRO A N 1
ATOM 744 C CA . PRO A 1 100 ? -4.475 -29.392 -17.002 1.00 82.88 100 PRO A CA 1
ATOM 745 C C . PRO A 1 100 ? -5.884 -28.949 -16.596 1.00 82.88 100 PRO A C 1
ATOM 747 O O . PRO A 1 100 ? -6.038 -27.991 -15.829 1.00 82.88 100 PRO A O 1
ATOM 750 N N . ASP A 1 101 ? -6.890 -29.661 -17.103 1.00 84.38 101 ASP A N 1
ATOM 751 C CA . ASP A 1 101 ? -8.294 -29.406 -16.793 1.00 84.38 101 ASP A CA 1
ATOM 752 C C . ASP A 1 101 ? -8.513 -29.422 -15.271 1.00 84.38 101 ASP A C 1
ATOM 754 O O . ASP A 1 101 ? -8.060 -30.324 -14.564 1.00 84.38 101 ASP A O 1
ATOM 758 N N . GLY A 1 102 ? -9.184 -28.392 -14.750 1.00 80.44 102 GLY A N 1
ATOM 759 C CA . GLY A 1 102 ? -9.518 -28.274 -13.326 1.00 80.44 102 GLY A CA 1
ATOM 760 C C . GLY A 1 102 ? -8.540 -27.465 -12.466 1.00 80.44 102 GLY A C 1
ATOM 761 O O . GLY A 1 102 ? -8.806 -27.284 -11.277 1.00 80.44 102 GLY A O 1
ATOM 762 N N . ARG A 1 103 ? -7.443 -26.924 -13.020 1.00 78.94 103 ARG A N 1
ATOM 763 C CA . ARG A 1 103 ? -6.600 -25.962 -12.286 1.00 78.94 103 ARG A CA 1
ATOM 764 C C . ARG A 1 103 ? -7.108 -24.524 -12.496 1.00 78.94 103 ARG A C 1
ATOM 766 O O . ARG A 1 103 ? -7.288 -24.131 -13.645 1.00 78.94 103 ARG A O 1
ATOM 773 N N . PRO A 1 104 ? -7.304 -23.720 -11.431 1.00 72.81 104 PRO A N 1
ATOM 774 C CA . PRO A 1 104 ? -7.679 -22.314 -11.572 1.00 72.81 104 PRO A CA 1
ATOM 775 C C . PRO A 1 104 ? -6.617 -21.547 -12.366 1.00 72.81 104 PRO A C 1
ATOM 777 O O . PRO A 1 104 ? -5.429 -21.654 -12.049 1.00 72.81 104 PRO A O 1
ATOM 780 N N . ASP A 1 105 ? -7.039 -20.783 -13.374 1.00 79.50 105 ASP A N 1
ATOM 781 C CA . ASP A 1 105 ? -6.159 -19.888 -14.128 1.00 79.50 105 ASP A CA 1
ATOM 782 C C . ASP A 1 105 ? -5.747 -18.700 -13.231 1.00 79.50 105 ASP A C 1
ATOM 784 O O . ASP A 1 105 ? -6.603 -17.889 -12.864 1.00 79.50 105 ASP A O 1
ATOM 788 N N . PRO A 1 106 ? -4.460 -18.578 -12.843 1.00 70.12 106 PRO A N 1
ATOM 789 C CA . PRO A 1 106 ? -3.989 -17.508 -11.965 1.00 70.12 106 PRO A CA 1
ATOM 790 C C . PRO A 1 106 ? -3.994 -16.127 -12.637 1.00 70.12 106 PRO A C 1
ATOM 792 O O . PRO A 1 106 ? -3.800 -15.125 -11.948 1.00 70.12 106 PRO A O 1
ATOM 795 N N . PHE A 1 107 ? -4.200 -16.065 -13.955 1.00 77.94 107 PHE A N 1
ATOM 796 C CA . PHE A 1 107 ? -4.265 -14.829 -14.733 1.00 77.94 107 PHE A CA 1
ATOM 797 C C . PHE A 1 107 ? -5.665 -14.535 -15.268 1.00 77.94 107 PHE A C 1
ATOM 799 O O . PHE A 1 107 ? -5.832 -13.569 -16.018 1.00 77.94 107 PHE A O 1
ATOM 806 N N . ALA A 1 108 ? -6.676 -15.313 -14.867 1.00 76.88 108 ALA A N 1
ATOM 807 C CA . ALA A 1 108 ? -8.049 -14.993 -15.207 1.00 76.88 108 ALA A CA 1
ATOM 808 C C . ALA A 1 108 ? -8.377 -13.574 -14.702 1.00 76.88 108 ALA A C 1
ATOM 810 O O . ALA A 1 108 ? -8.097 -13.251 -13.540 1.00 76.88 108 ALA A O 1
ATOM 811 N N . PRO A 1 109 ? -8.944 -12.701 -15.555 1.00 72.19 109 PRO A N 1
ATOM 812 C CA . PRO A 1 109 ? -9.329 -11.361 -15.141 1.00 72.19 109 PRO A CA 1
ATOM 813 C C . PRO A 1 109 ? -10.262 -11.464 -13.931 1.00 72.19 109 PRO A C 1
ATOM 815 O O . PRO A 1 109 ? -11.212 -12.247 -13.944 1.00 72.19 109 PRO A O 1
ATOM 818 N N . LEU A 1 110 ? -9.975 -10.688 -12.876 1.00 63.25 110 LEU A N 1
ATOM 819 C CA . LEU A 1 110 ? -10.680 -10.775 -11.587 1.00 63.25 110 LEU A CA 1
ATOM 820 C C . LEU A 1 110 ? -12.205 -10.637 -11.715 1.00 63.25 110 LEU A C 1
ATOM 822 O O . LEU A 1 110 ? -12.932 -11.142 -10.860 1.00 63.25 110 LEU A O 1
ATOM 826 N N . ASP A 1 111 ? -12.688 -10.015 -12.789 1.00 64.56 111 ASP A N 1
ATOM 827 C CA . ASP A 1 111 ? -14.114 -9.882 -13.086 1.00 64.56 111 ASP A CA 1
ATOM 828 C C . ASP A 1 111 ? -14.814 -11.243 -13.273 1.00 64.56 111 ASP A C 1
ATOM 830 O O . ASP A 1 111 ? -16.002 -11.366 -12.984 1.00 64.56 111 ASP A O 1
ATOM 834 N N . ALA A 1 112 ? -14.083 -12.295 -13.664 1.00 57.16 112 ALA A N 1
ATOM 835 C CA . ALA A 1 112 ? -14.615 -13.653 -13.790 1.00 57.16 112 ALA A CA 1
ATOM 836 C C . ALA A 1 112 ? -14.711 -14.409 -12.447 1.00 57.16 112 ALA A C 1
ATOM 838 O O . ALA A 1 112 ? -15.454 -15.385 -12.350 1.00 57.16 112 ALA A O 1
ATOM 839 N N . MET A 1 113 ? -14.005 -13.963 -11.399 1.00 55.56 113 MET A N 1
ATOM 840 C CA . MET A 1 113 ? -14.047 -14.574 -10.058 1.00 55.56 113 MET A CA 1
ATOM 841 C C . MET A 1 113 ? -15.098 -13.949 -9.129 1.00 55.56 113 MET A C 1
ATOM 843 O O . MET A 1 113 ? -15.340 -14.467 -8.041 1.00 55.56 113 MET A O 1
ATOM 847 N N . ALA A 1 114 ? -15.762 -12.868 -9.540 1.00 54.09 114 ALA A N 1
ATOM 848 C CA . ALA A 1 114 ? -16.785 -12.191 -8.747 1.00 54.09 114 ALA A CA 1
ATOM 849 C C . ALA A 1 114 ? -18.182 -12.843 -8.858 1.00 54.09 114 ALA A C 1
ATOM 851 O O . ALA A 1 114 ? -19.187 -12.139 -8.946 1.00 54.09 114 ALA A O 1
ATOM 852 N N . GLN A 1 115 ? -18.279 -14.179 -8.840 1.00 49.94 115 GLN A N 1
ATOM 853 C CA . GLN A 1 115 ? -19.561 -14.842 -8.576 1.00 49.94 115 GLN A CA 1
ATOM 854 C C . GLN A 1 115 ? -19.730 -15.062 -7.062 1.00 49.94 115 GLN A C 1
ATOM 856 O O . GLN A 1 115 ? -18.946 -15.794 -6.458 1.00 49.94 115 GLN A O 1
ATOM 861 N N . PRO A 1 116 ? -20.742 -14.442 -6.422 1.00 49.91 116 PRO A N 1
ATOM 862 C CA . PRO A 1 116 ? -20.983 -14.562 -4.989 1.00 49.91 116 PRO A CA 1
ATOM 863 C C . PRO A 1 116 ? -21.659 -15.904 -4.674 1.00 49.91 116 PRO A C 1
ATOM 865 O O . PRO A 1 116 ? -22.880 -16.007 -4.552 1.00 49.91 116 PRO A O 1
ATOM 868 N N . GLY A 1 117 ? -20.850 -16.953 -4.547 1.00 45.56 117 GLY A N 1
ATOM 869 C CA . GLY A 1 117 ? -21.258 -18.237 -3.985 1.00 45.56 117 GLY A CA 1
ATOM 870 C C . GLY A 1 117 ? -21.293 -18.174 -2.459 1.00 45.56 117 GLY A C 1
ATOM 871 O O . GLY A 1 117 ? -20.258 -18.096 -1.808 1.00 45.56 117 GLY A O 1
ATOM 872 N N . ARG A 1 118 ? -22.506 -18.184 -1.903 1.00 54.97 118 ARG A N 1
ATOM 873 C CA . ARG A 1 118 ? -22.833 -18.389 -0.483 1.00 54.97 118 ARG A CA 1
ATOM 874 C C . ARG A 1 118 ? -22.085 -19.589 0.120 1.00 54.97 118 ARG A C 1
ATOM 876 O O . ARG A 1 118 ? -22.145 -20.652 -0.482 1.00 54.97 118 ARG A O 1
ATOM 883 N N . MET A 1 119 ? -21.524 -19.418 1.322 1.00 42.38 119 MET A N 1
ATOM 884 C CA . MET A 1 119 ? -21.272 -20.392 2.417 1.00 42.38 119 MET A CA 1
ATOM 885 C C . MET A 1 119 ? -20.105 -19.827 3.247 1.00 42.38 119 MET A C 1
ATOM 887 O O . MET A 1 119 ? -19.152 -19.323 2.674 1.00 42.38 119 MET A O 1
ATOM 891 N N . GLY A 1 120 ? -20.064 -19.779 4.571 1.00 42.00 120 GLY A N 1
ATOM 892 C CA . GLY A 1 120 ? -20.926 -20.187 5.667 1.00 42.00 120 GLY A CA 1
ATOM 893 C C . GLY A 1 120 ? -20.272 -19.563 6.909 1.00 42.00 120 GLY A C 1
ATOM 894 O O . GLY A 1 120 ? -19.050 -19.529 7.027 1.00 42.00 120 GLY A O 1
ATOM 895 N N . SER A 1 121 ? -21.067 -18.935 7.767 1.00 47.44 121 SER A N 1
ATOM 896 C CA . SER A 1 121 ? -20.570 -18.171 8.910 1.00 47.44 121 SER A CA 1
ATOM 897 C C . SER A 1 121 ? -20.391 -19.108 10.104 1.00 47.44 121 SER A C 1
ATOM 899 O O . SER A 1 121 ? -21.348 -19.312 10.847 1.00 47.44 121 SER A O 1
ATOM 901 N N . GLU A 1 122 ? -19.191 -19.649 10.320 1.00 47.25 122 GLU A N 1
ATOM 902 C CA . GLU A 1 122 ? -18.875 -20.379 11.553 1.00 47.25 122 GLU A CA 1
ATOM 903 C C . GLU A 1 122 ? -18.145 -19.493 12.569 1.00 47.25 122 GLU A C 1
ATOM 905 O O . GLU A 1 122 ? -17.054 -18.960 12.362 1.00 47.25 122 GLU A O 1
ATOM 910 N N . LYS A 1 123 ? -18.843 -19.295 13.690 1.00 45.09 123 LYS A N 1
ATOM 911 C CA . LYS A 1 123 ? -18.403 -18.601 14.896 1.00 45.09 123 LYS A CA 1
ATOM 912 C C . LYS A 1 123 ? -17.349 -19.441 15.621 1.00 45.09 123 LYS A C 1
ATOM 914 O O . LYS A 1 123 ? -17.698 -20.372 16.336 1.00 45.09 123 LYS A O 1
ATOM 919 N N . GLY A 1 124 ? -16.090 -19.029 15.538 1.00 41.59 124 GLY A N 1
ATOM 920 C CA . GLY A 1 124 ? -15.075 -19.339 16.545 1.00 41.59 124 GLY A CA 1
ATOM 921 C C . GLY A 1 124 ? -14.952 -18.172 17.522 1.00 41.59 124 GLY A C 1
ATOM 922 O O . GLY A 1 124 ? -14.318 -17.168 17.205 1.00 41.59 124 GLY A O 1
ATOM 923 N N . GLN A 1 125 ? -15.609 -18.280 18.678 1.00 46.28 125 GLN A N 1
ATOM 924 C CA . GLN A 1 125 ? -15.474 -17.354 19.804 1.00 46.28 125 GLN A CA 1
ATOM 925 C C . GLN A 1 125 ? -14.052 -17.427 20.365 1.00 46.28 125 GLN A C 1
ATOM 927 O O . GLN A 1 125 ? -13.668 -18.430 20.959 1.00 46.28 125 GLN A O 1
ATOM 932 N N . GLN A 1 126 ? -13.295 -16.343 20.211 1.00 47.22 126 GLN A N 1
ATOM 933 C CA . GLN A 1 126 ? -12.159 -16.053 21.073 1.00 47.22 126 GLN A CA 1
ATOM 934 C C . GLN A 1 126 ? -12.655 -15.054 22.118 1.00 47.22 126 GLN A C 1
ATOM 936 O O . GLN A 1 126 ? -13.089 -13.947 21.802 1.00 47.22 126 GLN A O 1
ATOM 941 N N . GLU A 1 127 ? -12.706 -15.528 23.355 1.00 51.62 127 GLU A N 1
ATOM 942 C CA . GLU A 1 127 ? -13.261 -14.850 24.518 1.00 51.62 127 GLU A CA 1
ATOM 943 C C . GLU A 1 127 ? -12.321 -13.710 24.939 1.00 51.62 127 GLU A C 1
ATOM 945 O O . GLU A 1 127 ? -11.433 -13.873 25.772 1.00 51.62 127 GLU A O 1
ATOM 950 N N . ALA A 1 128 ? -12.481 -12.549 24.303 1.00 49.78 128 ALA A N 1
ATOM 951 C CA . ALA A 1 128 ? -11.899 -11.298 24.763 1.00 49.78 128 ALA A CA 1
ATOM 952 C C . ALA A 1 128 ? -12.893 -10.634 25.723 1.00 49.78 128 ALA A C 1
ATOM 954 O O . AL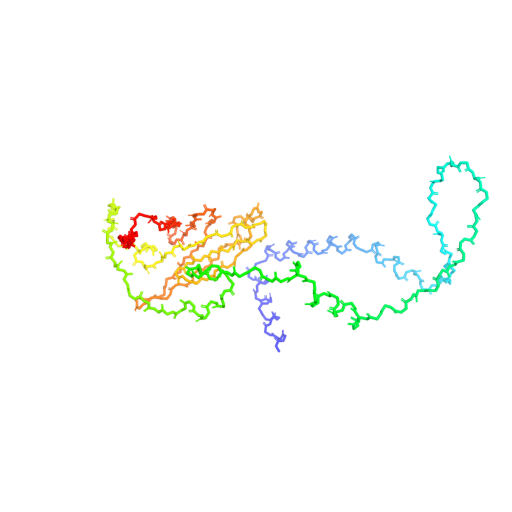A A 1 128 ? -14.044 -10.374 25.371 1.00 49.78 128 ALA A O 1
ATOM 955 N N . VAL A 1 129 ? -12.433 -10.399 26.950 1.00 52.34 129 VAL A N 1
ATOM 956 C CA . VAL A 1 129 ? -13.144 -9.728 28.043 1.00 52.34 129 VAL A CA 1
ATOM 957 C C . VAL A 1 129 ? -13.812 -8.449 27.526 1.00 52.34 129 VAL A C 1
ATOM 959 O O . VAL A 1 129 ? -13.153 -7.461 27.210 1.00 52.34 129 VAL A O 1
ATOM 962 N N . VAL A 1 130 ? -15.140 -8.494 27.404 1.00 48.44 130 VAL A N 1
ATOM 963 C CA . VAL A 1 130 ? -15.967 -7.398 26.895 1.00 48.44 130 VAL A CA 1
ATOM 964 C C . VAL A 1 130 ? -16.090 -6.332 27.979 1.00 48.44 130 VAL A C 1
ATOM 966 O O . VAL A 1 130 ? -16.967 -6.390 28.840 1.00 48.44 130 VAL A O 1
ATOM 969 N N . THR A 1 131 ? -15.223 -5.325 27.927 1.00 50.88 131 THR A N 1
ATOM 970 C CA . THR A 1 131 ? -15.482 -4.048 28.595 1.00 50.88 131 THR A CA 1
ATOM 971 C C . THR A 1 131 ? -16.599 -3.347 27.816 1.00 50.88 131 THR A C 1
ATOM 973 O O . THR A 1 131 ? -16.446 -3.000 26.644 1.00 50.88 131 THR A O 1
ATOM 976 N N . ALA A 1 132 ? -17.771 -3.212 28.434 1.00 51.22 132 ALA A N 1
ATOM 977 C CA . ALA A 1 132 ? -18.976 -2.705 27.789 1.00 51.22 132 ALA A CA 1
ATOM 978 C C . ALA A 1 132 ? -18.778 -1.282 27.220 1.00 51.22 132 ALA A C 1
ATOM 980 O O . ALA A 1 132 ? -18.528 -0.338 27.965 1.00 51.22 132 ALA A O 1
ATOM 981 N N . GLY A 1 133 ? -18.929 -1.134 25.896 1.00 71.00 133 GLY A N 1
ATOM 982 C CA . GLY A 1 133 ? -19.035 0.160 25.203 1.00 71.00 133 GLY A CA 1
ATOM 983 C C . GLY A 1 133 ? -17.941 0.479 24.176 1.00 71.00 133 GLY A C 1
ATOM 984 O O . GLY A 1 133 ? -18.064 1.469 23.456 1.00 71.00 133 GLY A O 1
ATOM 985 N N . GLN A 1 134 ? -16.895 -0.340 24.063 1.00 77.25 134 GLN A N 1
ATOM 986 C CA . GLN A 1 134 ? -15.764 -0.050 23.181 1.00 77.25 134 GLN A CA 1
ATOM 987 C C . GLN A 1 134 ? -15.985 -0.602 21.766 1.00 77.25 134 GLN A C 1
ATOM 989 O O . GLN A 1 134 ? -16.114 -1.808 21.551 1.00 77.25 134 GLN A O 1
ATOM 994 N N . VAL A 1 135 ? -16.059 0.293 20.778 1.00 86.62 135 VAL A N 1
ATOM 995 C CA . VAL A 1 135 ? -16.231 -0.068 19.363 1.00 86.62 135 VAL A CA 1
ATOM 996 C C . VAL A 1 135 ? -14.891 -0.542 18.799 1.00 86.62 135 VAL A C 1
ATOM 998 O O . VAL A 1 135 ? -14.096 0.266 18.318 1.00 86.62 135 VAL A O 1
ATOM 1001 N N . THR A 1 136 ? -14.643 -1.850 18.855 1.00 90.50 136 THR A N 1
ATOM 1002 C CA . THR A 1 136 ? -13.460 -2.469 18.247 1.00 90.50 136 THR A CA 1
ATOM 1003 C C . THR A 1 136 ? -13.603 -2.553 16.717 1.00 90.50 136 THR A C 1
ATOM 1005 O O . THR A 1 136 ? -14.723 -2.632 16.201 1.00 90.50 136 THR A O 1
ATOM 1008 N N . PRO A 1 137 ? -12.494 -2.555 15.951 1.00 91.06 137 PRO A N 1
ATOM 1009 C CA . PRO A 1 137 ? -12.537 -2.730 14.495 1.00 91.06 137 PRO A CA 1
ATOM 1010 C C . PRO A 1 137 ? -13.200 -4.047 14.070 1.00 91.06 137 PRO A C 1
ATOM 1012 O O . PRO A 1 137 ? -13.897 -4.103 13.059 1.00 91.06 137 PRO A O 1
ATOM 1015 N N . GLU A 1 138 ? -13.017 -5.098 14.867 1.00 90.19 138 GLU A N 1
ATOM 1016 C CA . GLU A 1 138 ? -13.589 -6.424 14.629 1.00 90.19 138 GLU A CA 1
ATOM 1017 C C . GLU A 1 138 ? -15.117 -6.405 14.739 1.00 90.19 138 GLU A C 1
ATOM 1019 O O . GLU A 1 138 ? -15.803 -6.959 13.880 1.00 90.19 138 GLU A O 1
ATOM 1024 N N . ASN A 1 139 ? -15.661 -5.678 15.724 1.00 90.19 139 ASN A N 1
ATOM 1025 C CA . ASN A 1 139 ? -17.106 -5.489 15.882 1.00 90.19 139 ASN A CA 1
ATOM 1026 C C . ASN A 1 139 ? -17.727 -4.702 14.715 1.00 90.19 139 ASN A C 1
ATOM 1028 O O . ASN A 1 139 ? -18.919 -4.834 14.452 1.00 90.19 139 ASN A O 1
ATOM 1032 N N . LEU A 1 140 ? -16.927 -3.912 13.989 1.00 90.88 140 LEU A N 1
ATOM 1033 C CA . LEU A 1 140 ? -17.344 -3.216 12.766 1.00 90.88 140 LEU A CA 1
ATOM 1034 C C . LEU A 1 140 ? -17.268 -4.101 11.512 1.00 90.88 140 LEU A C 1
ATOM 1036 O O . LEU A 1 140 ? -17.534 -3.624 10.408 1.00 90.88 140 LEU A O 1
ATOM 1040 N N . GLY A 1 141 ? -16.870 -5.369 11.646 1.00 91.25 141 GLY A N 1
ATOM 1041 C CA . GLY A 1 141 ? -16.654 -6.258 10.508 1.00 91.25 141 GLY A CA 1
ATOM 1042 C C . GLY A 1 141 ? -15.449 -5.855 9.656 1.00 91.25 141 GLY A C 1
ATOM 1043 O O . GLY A 1 141 ? -15.397 -6.179 8.467 1.00 91.25 141 GLY A O 1
ATOM 1044 N N . MET A 1 142 ? -14.478 -5.125 10.222 1.00 91.94 142 MET A N 1
ATOM 1045 C CA . MET A 1 142 ? -13.204 -4.929 9.537 1.00 91.94 142 MET A CA 1
ATOM 1046 C C . MET A 1 142 ? -12.398 -6.214 9.608 1.00 91.94 142 MET A C 1
ATOM 1048 O O . MET A 1 142 ? -12.087 -6.710 10.687 1.00 91.94 142 MET A O 1
ATOM 1052 N N . THR A 1 143 ? -12.039 -6.753 8.448 1.00 93.81 143 THR A N 1
ATOM 1053 C CA . THR A 1 143 ? -11.189 -7.943 8.371 1.00 93.81 143 THR A CA 1
ATOM 1054 C C . THR A 1 143 ? -9.985 -7.642 7.502 1.00 93.81 143 THR A C 1
ATOM 1056 O O . THR A 1 143 ? -10.123 -7.272 6.333 1.00 93.81 143 THR A O 1
ATOM 1059 N N . LEU A 1 144 ? -8.791 -7.795 8.070 1.00 94.94 144 LEU A N 1
ATOM 1060 C CA . LEU A 1 144 ? -7.546 -7.662 7.331 1.00 94.94 144 LEU A CA 1
ATOM 1061 C C . LEU A 1 144 ? -7.347 -8.917 6.475 1.00 94.94 144 LEU A C 1
ATOM 1063 O O . LEU A 1 144 ? -7.068 -9.997 6.986 1.00 94.94 144 LEU A O 1
ATOM 1067 N N . THR A 1 145 ? -7.524 -8.780 5.163 1.00 94.31 145 THR A N 1
ATOM 1068 C CA . THR A 1 145 ? -7.387 -9.891 4.209 1.00 94.31 145 THR A CA 1
ATOM 1069 C C . THR A 1 145 ? -5.941 -10.073 3.759 1.00 94.31 145 THR A C 1
ATOM 1071 O O . THR A 1 145 ? -5.544 -11.164 3.369 1.00 94.31 145 THR A O 1
AT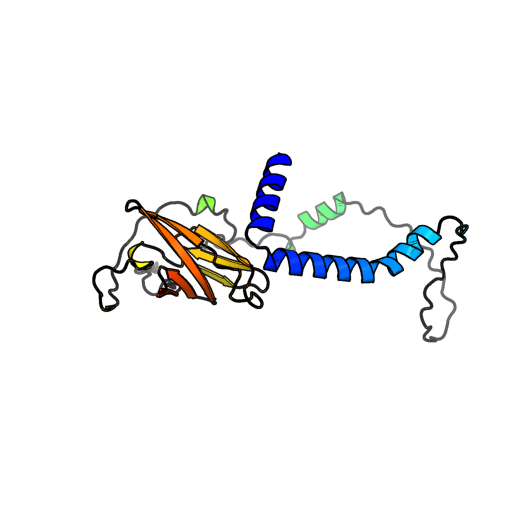OM 1074 N N . GLY A 1 146 ? -5.138 -9.008 3.783 1.00 93.50 146 GLY A N 1
ATOM 1075 C CA . GLY A 1 146 ? -3.743 -9.097 3.379 1.00 93.50 146 GLY A CA 1
ATOM 1076 C C . GLY A 1 146 ? -2.959 -7.820 3.619 1.00 93.50 146 GLY A C 1
ATOM 1077 O O . GLY A 1 146 ? -3.510 -6.721 3.699 1.00 93.50 146 GLY A O 1
ATOM 1078 N N . THR A 1 147 ? -1.647 -7.987 3.705 1.00 94.94 147 THR A N 1
ATOM 1079 C CA . THR A 1 147 ? -0.672 -6.911 3.877 1.00 94.94 147 THR A CA 1
ATOM 1080 C C . THR A 1 147 ? 0.522 -7.191 2.978 1.00 94.94 147 THR A C 1
ATOM 1082 O O . THR A 1 147 ? 1.099 -8.275 3.046 1.00 94.94 147 THR A O 1
ATOM 1085 N N . LEU A 1 148 ? 0.918 -6.212 2.179 1.00 95.12 148 LEU A N 1
ATOM 1086 C CA . LEU A 1 148 ? 2.139 -6.217 1.389 1.00 95.12 148 LEU A CA 1
ATOM 1087 C C . LEU A 1 148 ? 2.991 -5.040 1.859 1.00 95.12 148 LEU A C 1
ATOM 1089 O O . LEU A 1 148 ? 2.656 -3.887 1.598 1.00 95.12 148 LEU A O 1
ATOM 1093 N N . VAL A 1 149 ? 4.077 -5.328 2.568 1.00 93.38 149 VAL A N 1
ATOM 1094 C CA . VAL A 1 149 ? 5.013 -4.310 3.058 1.00 93.38 149 VAL A CA 1
ATOM 1095 C C . VAL A 1 149 ? 6.204 -4.268 2.105 1.00 93.38 149 VAL A C 1
ATOM 1097 O O . VAL A 1 149 ? 6.969 -5.225 2.030 1.00 93.38 149 VAL A O 1
ATOM 1100 N N . GLY A 1 150 ? 6.328 -3.188 1.336 1.00 91.75 150 GLY A N 1
ATOM 1101 C CA . GLY A 1 150 ? 7.456 -2.945 0.439 1.00 91.75 150 GLY A CA 1
ATOM 1102 C C . GLY A 1 150 ? 8.403 -1.864 0.975 1.00 91.75 150 GLY A C 1
ATOM 1103 O O . GLY A 1 150 ? 8.075 -1.173 1.935 1.00 91.75 150 GLY A O 1
ATOM 1104 N N . PRO A 1 151 ? 9.559 -1.640 0.326 1.00 88.94 151 PRO A N 1
ATOM 1105 C CA . PRO A 1 151 ? 10.546 -0.643 0.763 1.00 88.94 151 PRO A CA 1
ATOM 1106 C C . PRO A 1 151 ? 10.072 0.808 0.596 1.00 88.94 151 PRO A C 1
ATOM 1108 O O . PRO A 1 151 ? 10.598 1.718 1.221 1.00 88.94 151 PRO A O 1
ATOM 1111 N N . ARG A 1 152 ? 9.089 1.058 -0.279 1.00 88.56 152 ARG A N 1
ATOM 1112 C CA . ARG A 1 152 ? 8.562 2.411 -0.544 1.00 88.56 152 ARG A CA 1
ATOM 1113 C C . ARG A 1 152 ? 7.084 2.557 -0.249 1.00 88.56 152 ARG A C 1
ATOM 1115 O O . ARG A 1 152 ? 6.631 3.660 0.035 1.00 88.56 152 ARG A O 1
ATOM 1122 N N . VAL A 1 153 ? 6.332 1.469 -0.354 1.00 92.62 153 VAL A N 1
ATOM 1123 C CA . VAL A 1 153 ? 4.880 1.471 -0.231 1.00 92.62 153 VAL A CA 1
ATOM 1124 C C . VAL A 1 153 ? 4.466 0.234 0.542 1.00 92.62 153 VAL A C 1
ATOM 1126 O O . VAL A 1 153 ? 4.908 -0.872 0.235 1.00 92.62 153 VAL A O 1
ATOM 1129 N N . THR A 1 154 ? 3.585 0.443 1.503 1.00 92.50 154 THR A N 1
ATOM 1130 C CA . THR A 1 154 ? 2.821 -0.593 2.170 1.00 92.50 154 THR A CA 1
ATOM 1131 C C . THR A 1 154 ? 1.398 -0.560 1.638 1.00 92.50 154 THR A C 1
ATOM 1133 O O . THR A 1 154 ? 0.756 0.490 1.568 1.00 92.50 154 THR A O 1
ATOM 1136 N N . VAL A 1 155 ? 0.907 -1.722 1.231 1.00 94.88 155 VAL A N 1
ATOM 1137 C CA . VAL A 1 155 ? -0.450 -1.923 0.739 1.00 94.88 155 VAL A CA 1
ATOM 1138 C C . VAL A 1 155 ? -1.157 -2.869 1.693 1.00 94.88 155 VAL A C 1
ATOM 1140 O O . VAL A 1 155 ? -0.662 -3.953 1.980 1.00 94.88 155 VAL A O 1
ATOM 1143 N N . VAL A 1 156 ? -2.324 -2.479 2.183 1.00 95.31 156 VAL A N 1
ATOM 1144 C CA . VAL A 1 156 ? -3.157 -3.316 3.049 1.00 95.31 156 VAL A CA 1
ATOM 1145 C C . VAL A 1 156 ? -4.532 -3.478 2.431 1.00 95.31 156 VAL A C 1
ATOM 1147 O O . VAL A 1 156 ? -5.071 -2.547 1.835 1.00 95.31 156 VAL A O 1
ATOM 1150 N N . LYS A 1 157 ? -5.103 -4.672 2.559 1.00 94.94 157 LYS A N 1
ATOM 1151 C CA . LYS A 1 157 ? -6.441 -4.992 2.071 1.00 94.94 157 LYS A CA 1
ATOM 1152 C C . LYS A 1 157 ? -7.347 -5.246 3.268 1.00 94.94 157 LYS A C 1
ATOM 1154 O O . LYS A 1 157 ? -7.168 -6.239 3.968 1.00 94.94 157 LYS A O 1
ATOM 1159 N N . ILE A 1 158 ? -8.292 -4.341 3.502 1.00 94.00 158 ILE A N 1
ATOM 1160 C CA . ILE A 1 158 ? -9.233 -4.385 4.628 1.00 94.00 158 ILE A CA 1
ATOM 1161 C C . ILE A 1 158 ? -10.638 -4.494 4.048 1.00 94.00 158 ILE A C 1
ATOM 1163 O O . ILE A 1 158 ? -11.046 -3.637 3.262 1.00 94.00 158 ILE A O 1
ATOM 1167 N N . SER A 1 159 ? -11.361 -5.558 4.396 1.00 89.94 159 SER A N 1
ATOM 1168 C CA . SER A 1 159 ? -12.732 -5.817 3.930 1.00 89.94 159 SER A CA 1
ATOM 1169 C C . SER A 1 159 ? -12.872 -5.678 2.405 1.00 89.94 159 SER A C 1
ATOM 1171 O O . SER A 1 159 ? -13.767 -5.014 1.889 1.00 89.94 159 SER A O 1
ATOM 1173 N N . GLY A 1 160 ? -11.909 -6.240 1.665 1.00 88.38 160 GLY A N 1
ATOM 1174 C CA . GLY A 1 160 ? -11.874 -6.193 0.200 1.00 88.38 160 GLY A CA 1
ATOM 1175 C C . GLY A 1 160 ? -11.350 -4.888 -0.414 1.00 88.38 160 GLY A C 1
ATOM 1176 O O . GLY A 1 160 ? -10.991 -4.895 -1.590 1.00 88.38 160 GLY A O 1
ATOM 1177 N N . ARG A 1 161 ? -11.233 -3.797 0.356 1.00 91.56 161 ARG A N 1
ATOM 1178 C CA . ARG A 1 161 ? -10.711 -2.507 -0.119 1.00 91.56 161 ARG A CA 1
ATOM 1179 C C . ARG A 1 161 ? -9.205 -2.412 0.080 1.00 91.56 161 ARG A C 1
ATOM 1181 O O . ARG A 1 161 ? -8.684 -2.754 1.140 1.00 91.56 161 ARG A O 1
ATOM 1188 N N . THR A 1 162 ? -8.516 -1.917 -0.940 1.00 94.31 162 THR A N 1
ATOM 1189 C CA . THR A 1 162 ? -7.060 -1.760 -0.939 1.00 94.31 162 THR A CA 1
ATOM 1190 C C . THR A 1 162 ? -6.681 -0.342 -0.529 1.00 94.31 162 THR A C 1
ATOM 1192 O O . THR A 1 162 ? -7.136 0.629 -1.130 1.00 94.31 162 THR A O 1
ATOM 1195 N N . TYR A 1 163 ? -5.807 -0.228 0.463 1.00 93.44 163 TYR A N 1
ATOM 1196 C CA . TYR A 1 163 ? -5.262 1.028 0.956 1.00 93.44 163 TYR A CA 1
ATOM 1197 C C . TYR A 1 163 ? -3.745 1.007 0.801 1.00 93.44 163 TYR A C 1
ATOM 1199 O O . TYR A 1 163 ? -3.085 0.084 1.267 1.00 93.44 163 TYR A O 1
ATOM 1207 N N . SER A 1 164 ? -3.183 2.028 0.157 1.00 91.94 164 SER A N 1
ATOM 1208 C CA . SER A 1 164 ? -1.738 2.164 -0.045 1.00 91.94 164 SER A CA 1
ATOM 1209 C C . SER A 1 164 ? -1.191 3.384 0.687 1.00 91.94 164 SER A C 1
ATOM 1211 O O . SER A 1 164 ? -1.714 4.497 0.543 1.00 91.94 164 SER A O 1
ATOM 1213 N N . PHE A 1 165 ? -0.105 3.209 1.427 1.00 88.19 165 PHE A N 1
ATOM 1214 C CA . PHE A 1 165 ? 0.620 4.280 2.102 1.00 88.19 165 PHE A CA 1
ATOM 1215 C C . PHE A 1 165 ? 2.133 4.096 1.953 1.00 88.19 165 PHE A C 1
ATOM 1217 O O . PHE A 1 165 ? 2.575 2.996 1.644 1.00 88.19 165 PHE A O 1
ATOM 1224 N N . PRO A 1 166 ? 2.939 5.164 2.074 1.00 87.12 166 PRO A N 1
ATOM 1225 C CA . PRO A 1 166 ? 4.384 5.043 1.975 1.00 87.12 166 PRO A CA 1
ATOM 1226 C C . PRO A 1 166 ? 4.894 4.154 3.109 1.00 87.12 166 PRO A C 1
ATOM 1228 O O . PRO A 1 166 ? 4.320 4.162 4.196 1.00 87.12 166 PRO A O 1
ATOM 1231 N N . SER A 1 167 ? 5.933 3.371 2.839 1.00 81.81 167 SER A N 1
ATOM 1232 C CA . SER A 1 167 ? 6.543 2.512 3.852 1.00 81.81 167 SER A CA 1
ATOM 1233 C C . SER A 1 167 ? 7.248 3.377 4.895 1.00 81.81 167 SER A C 1
ATOM 1235 O O . SER A 1 167 ? 8.024 4.268 4.548 1.00 81.81 167 SER A O 1
ATOM 1237 N N . ASP A 1 168 ? 6.924 3.147 6.163 1.00 64.25 168 ASP A N 1
ATOM 1238 C CA . ASP A 1 168 ? 7.197 4.062 7.275 1.00 64.25 168 ASP A CA 1
ATOM 1239 C C . ASP A 1 168 ? 8.599 3.902 7.887 1.00 64.25 168 ASP A C 1
ATOM 1241 O O . ASP A 1 168 ? 8.856 4.407 8.976 1.00 64.25 168 ASP A O 1
ATOM 1245 N N . GLU A 1 169 ? 9.550 3.269 7.189 1.00 60.81 169 GLU A N 1
ATOM 1246 C CA . GLU A 1 169 ? 10.903 3.020 7.720 1.00 60.81 169 GLU A CA 1
ATOM 1247 C C . GLU A 1 169 ? 11.668 4.317 8.077 1.00 60.81 169 GLU A C 1
ATOM 1249 O O . GLU A 1 169 ? 12.668 4.288 8.785 1.00 60.81 169 GLU A O 1
ATOM 1254 N N . THR A 1 170 ? 11.183 5.487 7.646 1.00 53.56 170 THR A N 1
ATOM 1255 C CA . THR A 1 170 ? 11.768 6.800 7.984 1.00 53.56 170 THR A CA 1
ATOM 1256 C C . THR A 1 170 ? 10.738 7.913 8.184 1.00 53.56 170 THR A C 1
ATOM 1258 O O . THR A 1 170 ? 11.024 9.085 7.928 1.00 53.56 170 THR A O 1
ATOM 1261 N N . MET A 1 171 ? 9.525 7.606 8.651 1.00 49.25 171 MET A N 1
ATOM 1262 C CA . MET A 1 171 ? 8.575 8.681 8.947 1.00 49.25 171 MET A CA 1
ATOM 1263 C C . MET A 1 171 ? 8.721 9.169 10.391 1.00 49.25 171 MET A C 1
ATOM 1265 O O . MET A 1 171 ? 8.563 8.396 11.334 1.00 49.25 171 MET A O 1
ATOM 1269 N N . PRO A 1 172 ? 9.023 10.463 10.611 1.00 52.34 172 PRO A N 1
ATOM 1270 C CA . PRO A 1 172 ? 9.006 11.013 11.953 1.00 52.34 172 PRO A CA 1
ATOM 1271 C C . PRO A 1 172 ? 7.579 10.901 12.494 1.00 52.34 172 PRO A C 1
ATOM 1273 O O . PRO A 1 172 ? 6.633 11.321 11.819 1.00 52.34 172 PRO A O 1
ATOM 1276 N N . ALA A 1 173 ? 7.443 10.412 13.731 1.00 54.28 173 ALA A N 1
ATOM 1277 C CA . ALA A 1 173 ? 6.197 10.156 14.476 1.00 54.28 173 ALA A CA 1
ATOM 1278 C C . ALA A 1 173 ? 5.173 11.320 14.512 1.00 54.28 173 ALA A C 1
ATOM 1280 O O . ALA A 1 173 ? 4.082 11.205 15.060 1.00 54.28 173 ALA A O 1
ATOM 1281 N N . SER A 1 174 ? 5.512 12.469 13.931 1.00 50.38 174 SER A N 1
ATOM 1282 C CA . SER A 1 174 ? 4.735 13.698 13.936 1.00 50.38 174 SER A CA 1
ATOM 1283 C C . SER A 1 174 ? 3.886 13.936 12.675 1.00 50.38 174 SER A C 1
ATOM 1285 O O . SER A 1 174 ? 3.049 14.837 12.724 1.00 50.38 174 SER A O 1
ATOM 1287 N N . ARG A 1 175 ? 4.062 13.211 11.551 1.00 50.28 175 ARG A N 1
ATOM 1288 C CA . ARG A 1 175 ? 3.449 13.628 10.261 1.00 50.28 175 ARG A CA 1
ATOM 1289 C C . ARG A 1 175 ? 2.477 12.678 9.558 1.00 50.28 175 ARG A C 1
ATOM 1291 O O . ARG A 1 175 ? 1.802 13.149 8.646 1.00 50.28 175 ARG A O 1
ATOM 1298 N N . SER A 1 176 ? 2.312 11.430 9.982 1.00 53.47 176 SER A N 1
ATOM 1299 C CA . SER A 1 176 ? 1.582 10.450 9.153 1.00 53.47 176 SER A CA 1
ATOM 1300 C C . SER A 1 176 ? 0.425 9.764 9.859 1.00 53.47 176 SER A C 1
ATOM 1302 O O . SER A 1 176 ? 0.214 8.568 9.722 1.00 53.47 176 SER A O 1
ATOM 1304 N N . ARG A 1 177 ? -0.402 10.554 10.545 1.00 65.62 177 ARG A N 1
ATOM 1305 C CA . ARG A 1 177 ? -1.697 10.102 11.064 1.00 65.62 177 ARG A CA 1
ATOM 1306 C C . ARG A 1 177 ? -2.701 9.958 9.918 1.00 65.62 177 ARG A C 1
ATOM 1308 O O . ARG A 1 177 ? -3.526 10.844 9.682 1.00 65.62 177 ARG A O 1
ATOM 1315 N N . ARG A 1 178 ? -2.583 8.894 9.117 1.00 79.94 178 ARG A N 1
ATOM 1316 C CA . ARG A 1 178 ? -3.543 8.619 8.039 1.00 79.94 178 ARG A CA 1
ATOM 1317 C C . ARG A 1 178 ? -4.838 8.098 8.644 1.00 79.94 178 ARG A C 1
ATOM 1319 O O . ARG A 1 178 ? -4.848 7.081 9.327 1.00 79.94 178 ARG A O 1
ATOM 1326 N N . LYS A 1 179 ? -5.920 8.815 8.359 1.00 87.88 179 LYS A N 1
ATOM 1327 C CA . LYS A 1 179 ? -7.271 8.508 8.819 1.00 87.88 179 LYS A CA 1
ATOM 1328 C C . LYS A 1 179 ? -7.969 7.591 7.815 1.00 87.88 179 LYS A C 1
ATOM 1330 O O . LYS A 1 179 ? -8.213 7.982 6.675 1.00 87.88 179 LYS A O 1
ATOM 1335 N N . LEU A 1 180 ? -8.278 6.374 8.236 1.00 88.19 180 LEU A N 1
ATOM 1336 C CA . LEU A 1 180 ? -9.206 5.462 7.582 1.00 88.19 180 LEU A CA 1
ATOM 1337 C C . LEU A 1 180 ? -10.625 5.836 8.000 1.00 88.19 180 LEU A C 1
ATOM 1339 O O . LEU A 1 180 ? -10.976 5.726 9.172 1.00 88.19 180 LEU A O 1
ATOM 1343 N N . ARG A 1 181 ? -11.443 6.255 7.033 1.00 89.00 181 ARG A N 1
ATOM 1344 C CA . ARG A 1 181 ? -12.887 6.395 7.233 1.00 89.00 181 ARG A CA 1
ATOM 1345 C C . ARG A 1 181 ? -13.580 5.110 6.824 1.00 89.00 181 ARG A C 1
ATOM 1347 O O . ARG A 1 181 ? -13.432 4.658 5.687 1.00 89.00 181 ARG A O 1
ATOM 1354 N N . TYR A 1 182 ? -14.336 4.553 7.753 1.00 85.81 182 TYR A N 1
ATOM 1355 C CA . TYR A 1 182 ? -15.173 3.390 7.541 1.00 85.81 182 TYR A CA 1
ATOM 1356 C C . TYR A 1 182 ? -16.621 3.786 7.786 1.00 85.81 182 TYR A C 1
ATOM 1358 O O . TYR A 1 182 ? -16.945 4.338 8.833 1.00 85.81 182 TYR A O 1
ATOM 1366 N N . GLN A 1 183 ? -17.467 3.541 6.795 1.00 85.88 183 GLN A N 1
ATOM 1367 C CA . GLN A 1 183 ? -18.871 3.919 6.824 1.00 85.88 183 GLN A CA 1
ATOM 1368 C C . GLN A 1 183 ? -19.687 2.648 7.032 1.00 85.88 183 GLN A C 1
ATOM 1370 O O . GLN A 1 183 ? -19.628 1.738 6.204 1.00 85.88 183 GLN A O 1
ATOM 1375 N N . LEU A 1 184 ? -20.381 2.579 8.165 1.00 81.12 184 LEU A N 1
ATOM 1376 C CA . LEU A 1 184 ? -21.326 1.519 8.498 1.00 81.12 184 LEU A CA 1
ATOM 1377 C C . LEU A 1 184 ? -22.737 2.105 8.563 1.00 81.12 184 LEU A C 1
ATOM 1379 O O . LEU A 1 184 ? -22.900 3.309 8.749 1.00 81.12 184 LEU A O 1
ATOM 1383 N N . ASP A 1 185 ? -23.755 1.247 8.539 1.00 83.31 185 ASP A N 1
ATOM 1384 C CA . ASP A 1 185 ? -25.155 1.671 8.709 1.00 83.31 185 ASP A CA 1
ATOM 1385 C C . ASP A 1 185 ? -25.402 2.389 10.053 1.00 83.31 185 ASP A C 1
ATOM 1387 O O . ASP A 1 185 ? -26.342 3.167 10.195 1.00 83.31 185 ASP A O 1
ATOM 1391 N N . GLN A 1 186 ? -24.534 2.155 11.044 1.00 79.12 186 GLN A N 1
ATOM 1392 C CA . GLN A 1 186 ? -24.585 2.759 12.379 1.00 79.12 186 GLN A CA 1
ATOM 1393 C C . GLN A 1 186 ? -23.775 4.062 12.515 1.00 79.12 186 GLN A C 1
ATOM 1395 O O . GLN A 1 186 ? -23.799 4.676 13.582 1.00 79.12 186 GLN A O 1
ATOM 1400 N N . GLY A 1 187 ? -23.065 4.496 11.467 1.00 88.50 187 GLY A N 1
ATOM 1401 C CA . GLY A 1 187 ? -22.324 5.757 11.444 1.00 88.50 187 GLY A CA 1
ATOM 1402 C C . GLY A 1 187 ? -20.941 5.678 10.796 1.00 88.50 187 GLY A C 1
ATOM 1403 O O . GLY A 1 187 ? -20.443 4.612 10.426 1.00 88.50 187 GLY A O 1
ATOM 1404 N N . ASP A 1 188 ? -20.315 6.850 10.684 1.00 90.25 188 ASP A N 1
ATOM 1405 C CA . ASP A 1 188 ? -18.949 6.999 10.193 1.00 90.25 188 ASP A CA 1
ATOM 1406 C C . ASP A 1 188 ? -17.952 6.841 11.344 1.00 90.25 188 ASP A C 1
ATOM 1408 O O . ASP A 1 188 ? -17.985 7.570 12.339 1.00 90.25 188 ASP A O 1
ATOM 1412 N N . PHE A 1 189 ? -17.021 5.909 11.181 1.00 92.19 189 PHE A N 1
ATOM 1413 C CA . PHE A 1 189 ? -15.939 5.662 12.119 1.00 92.19 189 PHE A CA 1
ATOM 1414 C C . PHE A 1 189 ? -14.602 6.050 11.495 1.00 92.19 189 PHE A C 1
ATOM 1416 O O . PHE A 1 189 ? -14.322 5.739 10.337 1.00 92.19 189 PHE A O 1
ATOM 1423 N N . GLU A 1 190 ? -13.760 6.728 12.272 1.00 93.50 190 GLU A N 1
ATOM 1424 C CA . GLU A 1 190 ? -12.428 7.144 11.844 1.00 93.50 190 GLU A CA 1
ATOM 1425 C C . GLU A 1 190 ? -11.369 6.435 12.694 1.00 93.50 190 GLU A C 1
ATOM 1427 O O . GLU A 1 190 ? -11.383 6.529 13.923 1.00 93.50 190 GLU A O 1
ATOM 1432 N N . PHE A 1 191 ? -10.469 5.716 12.026 1.00 93.69 191 PHE A N 1
ATOM 1433 C CA . PHE A 1 191 ? -9.328 5.027 12.624 1.00 93.69 191 PHE A CA 1
ATOM 1434 C C . PHE A 1 191 ? -8.035 5.612 12.073 1.00 93.69 191 PHE A C 1
ATOM 1436 O O . PHE A 1 191 ? -7.959 5.989 10.909 1.00 93.69 191 PHE A O 1
ATOM 1443 N N . GLU A 1 192 ? -7.006 5.689 12.893 1.00 93.00 192 GLU A N 1
ATOM 1444 C CA . GLU A 1 192 ? -5.682 6.157 12.513 1.00 93.00 192 GLU A CA 1
ATOM 1445 C C . GLU A 1 192 ? -4.767 4.952 12.306 1.00 93.00 192 GLU A C 1
ATOM 1447 O O . GLU A 1 192 ? -4.707 4.083 13.164 1.00 93.00 192 GLU A O 1
ATOM 1452 N N . ILE A 1 193 ? -4.058 4.855 11.184 1.00 91.94 193 ILE A N 1
ATOM 1453 C CA . ILE A 1 193 ? -3.067 3.781 11.014 1.00 91.94 193 ILE A CA 1
ATOM 1454 C C . ILE A 1 193 ? -1.811 4.172 11.796 1.00 91.94 193 ILE A C 1
ATOM 1456 O O . ILE A 1 193 ? -1.185 5.174 11.458 1.00 91.94 193 ILE A O 1
ATOM 1460 N N . VAL A 1 194 ? -1.452 3.387 12.814 1.00 91.69 194 VAL A N 1
ATOM 1461 C CA . VAL A 1 194 ? -0.252 3.619 13.639 1.00 91.69 194 VAL A CA 1
ATOM 1462 C C . VAL A 1 194 ? 0.944 2.875 13.070 1.00 91.69 194 VAL A C 1
ATOM 1464 O O . VAL A 1 194 ? 2.020 3.444 12.925 1.00 91.69 194 VAL A O 1
ATOM 1467 N N . SER A 1 195 ? 0.768 1.592 12.751 1.00 89.62 195 SER A N 1
ATOM 1468 C CA . SER A 1 195 ? 1.834 0.776 12.177 1.00 89.62 195 SER A CA 1
ATOM 1469 C C . SER A 1 195 ? 1.274 -0.340 11.307 1.00 89.62 195 SER A C 1
ATOM 1471 O O . SER A 1 195 ? 0.154 -0.810 11.508 1.00 89.62 195 SER A O 1
ATOM 1473 N N . ALA A 1 196 ? 2.064 -0.774 10.330 1.00 91.69 196 ALA A N 1
ATOM 1474 C CA . ALA A 1 196 ? 1.728 -1.893 9.465 1.00 91.69 196 ALA A CA 1
ATOM 1475 C C . ALA A 1 196 ? 2.926 -2.831 9.351 1.00 91.69 196 ALA A C 1
ATOM 1477 O O . ALA A 1 196 ? 4.012 -2.429 8.935 1.00 91.69 196 ALA A O 1
ATOM 1478 N N . ARG A 1 197 ? 2.710 -4.086 9.733 1.00 92.94 197 ARG A N 1
ATOM 1479 C CA . ARG A 1 197 ? 3.691 -5.171 9.730 1.00 92.94 197 ARG A CA 1
ATOM 1480 C C . ARG A 1 197 ? 3.215 -6.279 8.783 1.00 92.94 197 ARG A C 1
ATOM 1482 O O . ARG A 1 197 ? 2.025 -6.350 8.466 1.00 92.94 197 ARG A O 1
ATOM 1489 N N . PRO A 1 198 ? 4.104 -7.173 8.322 1.00 93.75 198 PRO A N 1
ATOM 1490 C CA . PRO A 1 198 ? 3.671 -8.371 7.612 1.00 93.75 198 PRO A CA 1
ATOM 1491 C C . PRO A 1 198 ? 2.685 -9.174 8.476 1.00 93.75 198 PRO A C 1
ATOM 1493 O O . PRO A 1 198 ? 3.025 -9.606 9.573 1.00 93.75 198 PRO A O 1
ATOM 1496 N N . GLY A 1 199 ? 1.449 -9.327 8.003 1.00 93.12 199 GLY A N 1
ATOM 1497 C CA . GLY A 1 199 ? 0.382 -10.066 8.679 1.00 93.12 199 GLY A CA 1
ATOM 1498 C C . GLY A 1 199 ? -0.375 -9.297 9.767 1.00 93.12 199 GLY A C 1
ATOM 1499 O O . GLY A 1 199 ? -1.298 -9.860 10.351 1.00 93.12 199 GLY A O 1
ATOM 1500 N N . CYS A 1 200 ? -0.028 -8.037 10.046 1.00 93.06 200 CYS A N 1
ATOM 1501 C CA . CYS A 1 200 ? -0.588 -7.283 11.169 1.00 93.06 200 CYS A CA 1
ATOM 1502 C C . CYS A 1 200 ? -0.725 -5.785 10.852 1.00 93.06 200 CYS A C 1
ATOM 1504 O O . CYS A 1 200 ? 0.176 -5.163 10.292 1.00 93.06 200 CYS A O 1
ATOM 1506 N N . LEU A 1 201 ? -1.843 -5.184 11.247 1.00 94.19 201 LEU A N 1
ATOM 1507 C CA . LEU A 1 201 ? -2.112 -3.756 11.129 1.00 94.19 201 LEU A CA 1
ATOM 1508 C C . LEU A 1 201 ? -2.543 -3.205 12.490 1.00 94.19 201 LEU A C 1
ATOM 1510 O O . LEU A 1 201 ? -3.522 -3.681 13.054 1.00 94.19 201 LEU A O 1
ATOM 1514 N N . VAL A 1 202 ? -1.851 -2.187 12.999 1.00 94.06 202 VAL A N 1
ATOM 1515 C CA . VAL A 1 202 ? -2.224 -1.507 14.247 1.00 94.06 202 VAL A CA 1
ATOM 1516 C C . VAL A 1 202 ? -2.960 -0.218 13.909 1.00 94.06 202 VAL A C 1
ATOM 1518 O O . VAL A 1 202 ? -2.422 0.670 13.237 1.00 94.06 202 VAL A O 1
ATOM 1521 N N . LEU A 1 203 ? -4.201 -0.124 14.372 1.00 94.12 203 LEU A N 1
ATOM 1522 C CA . LEU A 1 203 ? -5.066 1.038 14.230 1.00 94.12 203 LEU A CA 1
ATOM 1523 C C . LEU A 1 203 ? -5.229 1.731 15.579 1.00 94.12 203 LEU A C 1
ATOM 1525 O O . LEU A 1 203 ? -5.441 1.060 16.574 1.00 94.12 203 LEU A O 1
ATOM 1529 N N . ALA A 1 204 ? -5.220 3.057 15.626 1.00 93.06 204 ALA A N 1
ATOM 1530 C CA . ALA A 1 204 ? -5.576 3.820 16.811 1.00 93.06 204 ALA A CA 1
ATOM 1531 C C . ALA A 1 204 ? -6.915 4.532 16.649 1.00 93.06 204 ALA A C 1
ATOM 1533 O O . ALA A 1 204 ? -7.233 5.087 15.595 1.00 93.06 204 ALA A O 1
ATOM 1534 N N . ARG A 1 205 ? -7.696 4.579 17.723 1.00 92.94 205 ARG A N 1
ATOM 1535 C CA . ARG A 1 205 ? -8.899 5.405 17.809 1.00 92.94 205 ARG A CA 1
ATOM 1536 C C . ARG A 1 205 ? -9.095 5.856 19.245 1.00 92.94 205 ARG A C 1
ATOM 1538 O O . ARG A 1 205 ? -9.026 5.055 20.163 1.00 92.94 205 ARG A O 1
ATOM 1545 N N . GLY A 1 206 ? -9.326 7.152 19.443 1.00 90.38 206 GLY A N 1
ATOM 1546 C CA . GLY A 1 206 ? -9.569 7.694 20.784 1.00 90.38 206 GLY A CA 1
ATOM 1547 C C . GLY A 1 206 ? -8.392 7.542 21.759 1.00 90.38 206 GLY A C 1
ATOM 1548 O O . GLY A 1 206 ? -8.610 7.593 22.960 1.00 90.38 206 GLY A O 1
ATOM 1549 N N . GLY A 1 207 ? -7.163 7.371 21.258 1.00 90.19 207 GLY A N 1
ATOM 1550 C CA . GLY A 1 207 ? -5.972 7.148 22.089 1.00 90.19 207 GLY A CA 1
ATOM 1551 C C . GLY A 1 207 ? -5.695 5.684 22.427 1.00 90.19 207 GLY A C 1
ATOM 1552 O O . GLY A 1 207 ? -4.706 5.40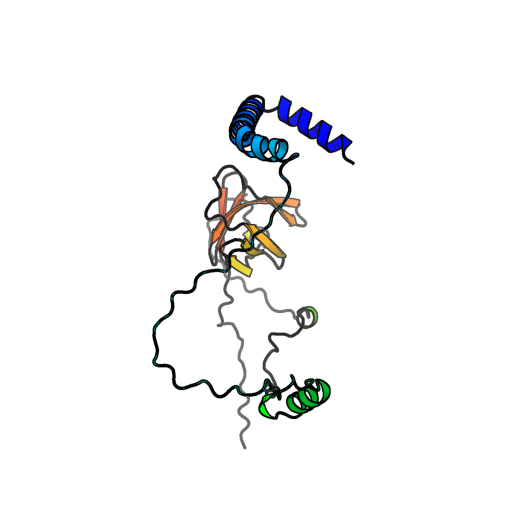9 23.094 1.00 90.19 207 GLY A O 1
ATOM 1553 N N . GLU A 1 208 ? -6.519 4.759 21.944 1.00 93.38 208 GLU A N 1
ATOM 1554 C CA . GLU A 1 208 ? -6.317 3.325 22.126 1.00 93.38 208 GLU A CA 1
ATOM 1555 C C . GLU A 1 208 ? -5.884 2.674 20.829 1.00 93.38 208 GLU A C 1
ATOM 1557 O O . GLU A 1 208 ? -6.331 3.079 19.754 1.00 93.38 208 GLU A O 1
ATOM 1562 N N . GLU A 1 209 ? -5.037 1.658 20.950 1.00 94.44 209 GLU A N 1
ATOM 1563 C CA . GLU A 1 209 ? -4.506 0.887 19.835 1.00 94.44 209 GLU A CA 1
ATOM 1564 C C . GLU A 1 209 ? -5.223 -0.461 19.729 1.00 94.44 209 GLU A C 1
ATOM 1566 O O . GLU A 1 209 ? -5.467 -1.149 20.717 1.00 94.44 209 GLU A O 1
ATOM 1571 N N . TYR A 1 210 ? -5.551 -0.832 18.500 1.00 95.50 210 TYR A N 1
ATOM 1572 C CA . TYR A 1 210 ? -6.278 -2.027 18.120 1.00 95.50 210 TYR A CA 1
ATOM 1573 C C . TYR A 1 210 ? -5.452 -2.769 17.076 1.00 95.50 210 TYR A C 1
ATOM 1575 O O . TYR A 1 210 ? -5.132 -2.225 16.016 1.00 95.50 210 TYR A O 1
ATOM 1583 N N . GLU A 1 211 ? -5.109 -4.017 17.366 1.00 95.00 211 GLU A N 1
ATOM 1584 C CA . GLU A 1 211 ? -4.348 -4.867 16.460 1.00 95.00 211 GLU A CA 1
ATOM 1585 C C . GLU A 1 211 ? -5.297 -5.701 15.592 1.00 95.00 211 GLU A C 1
ATOM 1587 O O . GLU A 1 211 ? -6.171 -6.399 16.093 1.00 95.00 211 GLU A O 1
ATOM 1592 N N . LEU A 1 212 ? -5.127 -5.620 14.274 1.00 94.62 212 LEU A N 1
ATOM 1593 C CA . LEU A 1 212 ? -5.802 -6.455 13.287 1.00 94.62 212 LEU A CA 1
ATOM 1594 C C . LEU A 1 212 ? -4.788 -7.425 12.692 1.00 94.62 212 LEU A C 1
ATOM 1596 O O . LEU A 1 212 ? -3.854 -7.011 12.005 1.00 94.62 212 LEU A O 1
ATOM 1600 N N . SER A 1 213 ? -4.995 -8.719 12.903 1.00 95.06 213 SER A N 1
ATOM 1601 C CA . SER A 1 213 ? -4.176 -9.768 12.293 1.00 95.06 213 SER A CA 1
ATOM 1602 C C . SER A 1 213 ? -4.835 -10.317 11.029 1.00 95.06 213 SER A C 1
ATOM 1604 O O . SER A 1 213 ? -6.061 -10.398 10.927 1.00 95.06 213 SER A O 1
ATOM 1606 N N . VAL A 1 214 ? -4.020 -10.716 10.051 1.00 93.00 214 VAL A N 1
ATOM 1607 C CA . VAL A 1 214 ? -4.511 -11.444 8.877 1.00 93.00 214 VAL A CA 1
ATOM 1608 C C . VAL A 1 214 ? -5.037 -12.795 9.347 1.00 93.00 214 VAL A C 1
ATOM 1610 O O . VAL A 1 214 ? -4.273 -13.630 9.831 1.00 93.00 214 VAL A O 1
ATOM 1613 N N . ARG A 1 215 ? -6.343 -13.030 9.182 1.00 82.88 215 ARG A N 1
ATOM 1614 C CA . ARG A 1 215 ? -6.906 -14.373 9.334 1.00 82.88 215 ARG A CA 1
ATOM 1615 C C . ARG A 1 215 ? -6.513 -15.174 8.104 1.00 82.88 215 ARG A C 1
ATOM 1617 O O . ARG A 1 215 ? -7.134 -15.048 7.051 1.00 82.88 215 ARG A O 1
ATOM 1624 N N . LEU A 1 216 ? -5.444 -15.955 8.228 1.00 76.81 216 LEU A N 1
ATOM 1625 C CA . LEU A 1 216 ? -5.171 -17.001 7.256 1.00 76.81 216 LEU A CA 1
ATOM 1626 C C . LEU A 1 216 ? -6.365 -17.959 7.298 1.00 76.81 216 LEU A C 1
ATOM 1628 O O . LEU A 1 216 ? -6.702 -18.419 8.392 1.00 76.81 216 LEU A O 1
ATOM 1632 N N . PRO A 1 217 ? -7.033 -18.233 6.165 1.00 73.06 217 PRO A N 1
ATOM 1633 C CA . PRO A 1 217 ? -8.005 -19.307 6.134 1.00 73.06 217 PRO A CA 1
ATOM 1634 C C . PRO A 1 217 ? -7.256 -20.571 6.546 1.00 73.06 217 PRO A C 1
ATOM 1636 O O . PRO A 1 217 ? -6.276 -20.964 5.907 1.00 73.06 217 PRO A O 1
ATOM 1639 N N . THR A 1 218 ? -7.650 -21.158 7.670 1.00 70.94 218 THR A N 1
ATOM 1640 C CA . THR A 1 218 ? -7.137 -22.457 8.075 1.00 70.94 218 THR A CA 1
ATOM 1641 C C . THR A 1 218 ? -7.502 -23.404 6.939 1.00 70.94 218 THR A C 1
ATOM 1643 O O . THR A 1 218 ? -8.680 -23.604 6.664 1.00 70.94 218 THR A O 1
ATOM 1646 N N . PHE A 1 219 ? -6.513 -23.968 6.245 1.00 62.88 219 PHE A N 1
ATOM 1647 C CA . PHE A 1 219 ? -6.709 -24.902 5.121 1.00 62.88 219 PHE A CA 1
ATOM 1648 C C . PHE A 1 219 ? -7.372 -26.242 5.541 1.00 62.88 219 PHE A C 1
ATOM 1650 O O . PHE A 1 219 ? -7.243 -27.246 4.847 1.00 62.88 219 PHE A O 1
ATOM 1657 N N . GLY A 1 220 ? -8.046 -26.280 6.696 1.00 56.53 220 GLY A N 1
ATOM 1658 C CA . GLY A 1 220 ? -8.666 -27.457 7.300 1.00 56.53 220 GLY A CA 1
ATOM 1659 C C . GLY A 1 220 ? -10.162 -27.617 7.025 1.00 56.53 220 GLY A C 1
ATOM 1660 O O . GLY A 1 220 ? -10.644 -28.737 7.126 1.00 56.53 220 GLY A O 1
ATOM 1661 N N . ASP A 1 221 ? -10.872 -26.566 6.603 1.00 51.59 221 ASP A N 1
ATOM 1662 C CA . ASP A 1 221 ? -12.330 -26.628 6.375 1.00 51.59 221 ASP A CA 1
ATOM 1663 C C . ASP A 1 221 ? -12.692 -26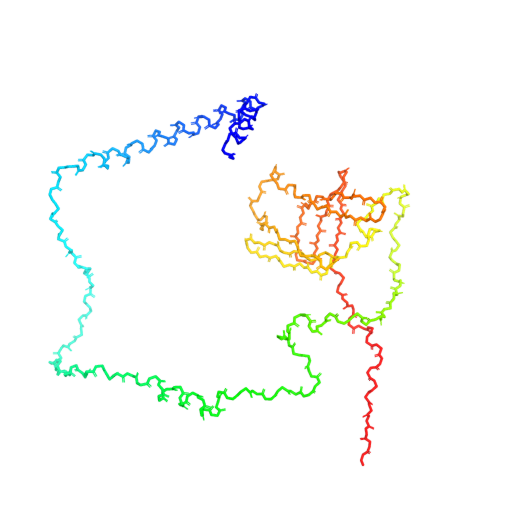.868 4.902 1.00 51.59 221 ASP A C 1
ATOM 1665 O O . ASP A 1 221 ? -13.742 -26.459 4.407 1.00 51.59 221 ASP A O 1
ATOM 1669 N N . HIS A 1 222 ? -11.817 -27.560 4.170 1.00 53.28 222 HIS A N 1
ATOM 1670 C CA . HIS A 1 222 ? -12.237 -28.211 2.936 1.00 53.28 222 HIS A CA 1
ATOM 1671 C C . HIS A 1 222 ? -13.043 -29.454 3.320 1.00 53.28 222 HIS A C 1
ATOM 1673 O O . HIS A 1 222 ? -12.507 -30.560 3.409 1.00 53.28 222 HIS A O 1
ATOM 1679 N N . GLU A 1 223 ? -14.336 -29.238 3.580 1.00 50.25 223 GLU A N 1
ATOM 1680 C CA . GLU A 1 223 ? -15.375 -30.265 3.533 1.00 50.25 223 GLU A CA 1
ATOM 1681 C C . GLU A 1 223 ? -15.077 -31.242 2.386 1.00 50.25 223 GLU A C 1
ATOM 1683 O O . GLU A 1 223 ? -14.766 -30.835 1.264 1.00 50.25 223 GLU A O 1
ATOM 1688 N N . GLY A 1 224 ? -15.109 -32.534 2.719 1.00 51.06 224 GLY A N 1
ATOM 1689 C CA . GLY A 1 224 ? -14.556 -33.647 1.957 1.00 51.06 224 GLY A CA 1
ATOM 1690 C C . GLY A 1 224 ? -14.559 -33.490 0.439 1.00 51.06 224 GLY A C 1
ATOM 1691 O O . GLY A 1 224 ? -15.587 -33.629 -0.224 1.00 51.06 224 GLY A O 1
ATOM 1692 N N . ILE A 1 225 ? -13.358 -33.355 -0.128 1.00 56.47 225 ILE A N 1
ATOM 1693 C CA . ILE A 1 225 ? -13.108 -33.766 -1.508 1.00 56.47 225 ILE A CA 1
ATOM 1694 C C . ILE A 1 225 ? -13.315 -35.286 -1.539 1.00 56.47 225 ILE A C 1
ATOM 1696 O O . ILE A 1 225 ? -12.408 -36.066 -1.247 1.00 56.47 225 ILE A O 1
ATOM 1700 N N . HIS A 1 226 ? -14.542 -35.718 -1.831 1.00 52.28 226 HIS A N 1
ATOM 1701 C CA . HIS A 1 226 ? -14.850 -37.106 -2.143 1.00 52.28 226 HIS A CA 1
ATOM 1702 C C . HIS A 1 226 ? -14.121 -37.465 -3.438 1.00 52.28 226 HIS A C 1
ATOM 1704 O O . HIS A 1 226 ? -14.599 -37.204 -4.541 1.00 52.28 226 HIS A O 1
ATOM 1710 N N . PHE A 1 227 ? -12.944 -38.070 -3.304 1.00 56.41 227 PHE A N 1
ATOM 1711 C CA . PHE A 1 227 ? -12.304 -38.770 -4.404 1.00 56.41 227 PHE A CA 1
ATOM 1712 C C . PHE A 1 227 ? -13.198 -39.955 -4.774 1.00 56.41 227 PHE A C 1
ATOM 1714 O O . PHE A 1 227 ? -13.198 -40.985 -4.102 1.00 56.41 227 PHE A O 1
ATOM 1721 N N . LEU A 1 228 ? -13.992 -39.795 -5.832 1.00 59.62 228 LEU A N 1
ATOM 1722 C CA . LEU A 1 228 ? -14.638 -40.909 -6.512 1.00 59.62 228 LEU A CA 1
ATOM 1723 C C . LEU A 1 228 ? -13.532 -41.745 -7.161 1.00 59.62 228 LEU A C 1
ATOM 1725 O O . LEU A 1 228 ? -13.125 -41.505 -8.296 1.00 59.62 228 LEU A O 1
ATOM 1729 N N . THR A 1 229 ? -13.014 -42.720 -6.420 1.00 61.53 229 THR A N 1
ATOM 1730 C CA . THR A 1 229 ? -12.241 -43.825 -6.976 1.00 61.53 229 THR A CA 1
ATOM 1731 C C . THR A 1 229 ? -13.181 -44.672 -7.829 1.00 61.53 229 THR A C 1
ATOM 1733 O O . THR A 1 229 ? -13.841 -45.595 -7.355 1.00 61.53 229 THR A O 1
ATOM 1736 N N . GLY A 1 230 ? -13.271 -44.322 -9.112 1.00 64.44 230 GLY A N 1
ATOM 1737 C CA . GLY A 1 230 ? -13.841 -45.191 -10.131 1.00 64.44 230 GLY A CA 1
ATOM 1738 C C . GLY A 1 230 ? -12.995 -46.457 -10.232 1.00 64.44 230 GLY A C 1
ATOM 1739 O O . GLY A 1 230 ? -11.828 -46.398 -10.614 1.00 64.44 230 GLY A O 1
ATOM 1740 N N . SER A 1 231 ? -13.580 -47.585 -9.839 1.00 58.09 231 SER A N 1
ATOM 1741 C CA . SER A 1 231 ? -13.053 -48.918 -10.115 1.00 58.09 231 SER A CA 1
ATOM 1742 C C . SER A 1 231 ? -13.322 -49.254 -11.580 1.00 58.09 231 SER A C 1
ATOM 1744 O O . SER A 1 231 ? -14.443 -49.092 -12.064 1.00 58.09 231 SER A O 1
ATOM 1746 N N . HIS A 1 232 ? -12.270 -49.681 -12.272 1.00 60.78 232 HIS A N 1
ATOM 1747 C CA . HIS A 1 232 ? -12.327 -50.338 -13.572 1.00 60.78 232 HIS A CA 1
ATOM 1748 C C . HIS A 1 232 ? -12.080 -51.832 -13.384 1.00 60.78 232 HIS A C 1
ATOM 1750 O O . HIS A 1 232 ? -11.275 -52.174 -12.484 1.00 60.78 232 HIS A O 1
#

Mean predicted aligned error: 19.61 Å